Protein AF-0000000075079859 (afdb_homodimer)

Solvent-accessible surface area (backbone atoms only — not comparable to full-atom values): 13010 Å² total; per-residue (Å²): 130,80,45,71,69,52,48,54,52,46,50,51,50,48,50,52,52,48,51,47,47,51,54,28,43,76,70,72,37,65,73,86,82,40,92,82,35,66,69,57,46,52,51,38,48,49,54,51,39,53,52,51,25,52,46,26,47,76,72,72,44,74,61,80,66,83,75,75,81,43,72,71,54,45,53,53,42,49,55,52,49,52,52,53,52,49,52,50,46,41,67,75,37,56,62,57,58,53,54,62,72,58,62,72,63,74,75,68,79,69,117,130,80,46,70,68,52,49,55,52,45,51,49,51,47,50,51,52,49,52,46,48,52,54,30,49,76,70,72,40,65,76,88,84,44,90,81,35,66,68,57,45,51,51,37,48,50,54,52,40,52,52,52,26,51,47,26,48,76,71,73,44,73,61,80,67,83,75,76,82,42,72,71,54,44,53,53,41,50,55,53,49,53,51,52,53,50,51,50,48,40,68,76,37,57,61,58,59,54,55,62,73,58,62,74,62,74,75,70,79,69,116

pLDDT: mean 77.1, std 17.09, range [27.17, 93.69]

Secondary structure (DSSP, 8-state):
---HHHHHHHHHHHHHHHHHHHHHHHTT-S-S--TT-HHHHHHHHHHHHHHHHHHHHHTTPPPS------HHHHHHHHHHHHHHHHHHHHHH-HHHHHHHHHS---TTTT-/---HHHHHHHHHHHHHHHHHHHHHHHTT-S-S-GGG-HHHHHHHHHHHHHHHHHHHHHTTPPPS------HHHHHHHHHHHHHHHHHHHHHH-HHHHHHHHHS---TTTT-

Foldseek 3Di:
DCDPVNLVVLVVVLVLLVVVLVVCLVVPHQPNDPLLPLVSSVVSSVVVQVVQQVVCVVVVHHRPDPDDCDPVSSVSSVVVSVVVVVVVCCVVVVCVVVVVVPPPPPVPVPD/DCDPVNLVVLVVVLVLLVVVLVVCVVVPHQDPDCLQPLVSSVVSSVVVQVVQQVVCVVVPHHRPDDDDCDPVSSVSSVVVSVVVVVVVCCVVVVCVVVVVVPPPPPVPPPD

Sequence (222 aa):
MFSFLDVFSIEREYLDVASVQDTAQNFGLGGGGYADDLDAILCSFGAIGLVVNEINRDMGLLDLTHELITPAIQGKLAYIHALACTAIKLRIFPFALSLSKGEWKNPGSISMFSFLDVFSIEREYLDVASVQDTAQNFGLGGGGYADDLDAILCSFGAIGLVVNEINRDMGLLDLTHELITPAIQGKLAYIHALACTAIKLRIFPFALSLSKGEWKNPGSIS

Nearest PDB structures (foldseek):
  8yw4-assembly1_R  TM=2.437E-01  e=4.602E+00  Homo sapiens

InterPro domains:
  IPR031321 Uncharacterised conserved protein UCP012641, putative zinc-binding metallo-peptidase [PF15887] (13-82)

Structure (mmCIF, N/CA/C/O backbone):
data_AF-0000000075079859-model_v1
#
loop_
_entity.id
_entity.type
_entity.pdbx_description
1 polymer 'Uncharacterized protein'
#
loop_
_atom_site.group_PDB
_atom_site.id
_atom_site.type_symbol
_atom_site.label_atom_id
_atom_site.label_alt_id
_atom_site.label_comp_id
_atom_site.label_asym_id
_atom_site.label_entity_id
_atom_site.label_seq_id
_atom_site.pdbx_PDB_ins_code
_atom_site.Cartn_x
_atom_site.Cartn_y
_atom_site.Cartn_z
_atom_site.occupancy
_atom_site.B_iso_or_equiv
_atom_site.auth_seq_id
_atom_site.auth_comp_id
_atom_site.auth_asym_id
_atom_site.auth_atom_id
_atom_site.pdbx_PDB_model_num
ATOM 1 N N . MET A 1 1 ? 11.906 -24.891 -23.047 1 44.84 1 MET A N 1
ATOM 2 C CA . MET A 1 1 ? 12.516 -25.734 -22.016 1 44.84 1 MET A CA 1
ATOM 3 C C . MET A 1 1 ? 12.812 -24.9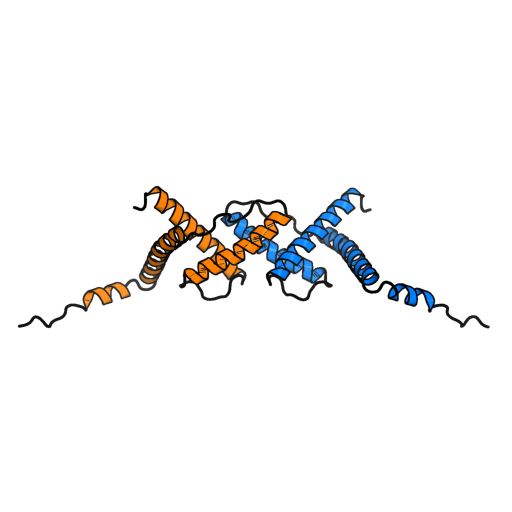06 -20.766 1 44.84 1 MET A C 1
ATOM 5 O O . MET A 1 1 ? 13.508 -23.906 -20.828 1 44.84 1 MET A O 1
ATOM 9 N N . PHE A 1 2 ? 12.016 -25.203 -19.844 1 57.31 2 PHE A N 1
ATOM 10 C CA . PHE A 1 2 ? 12.195 -24.516 -18.578 1 57.31 2 PHE A CA 1
ATOM 11 C C . PHE A 1 2 ? 13.516 -24.922 -17.922 1 57.31 2 PHE A C 1
ATOM 13 O O . PHE A 1 2 ? 13.766 -26.109 -17.719 1 57.31 2 PHE A O 1
ATOM 20 N N . SER A 1 3 ? 14.516 -24.156 -18.172 1 64.31 3 SER A N 1
ATOM 21 C CA . SER A 1 3 ? 15.68 -24.453 -17.359 1 64.31 3 SER A CA 1
ATOM 22 C C . SER A 1 3 ? 15.352 -24.375 -15.867 1 64.31 3 SER A C 1
ATOM 24 O O . SER A 1 3 ? 14.414 -23.672 -15.477 1 64.31 3 SER A O 1
ATOM 26 N N . PHE A 1 4 ? 15.867 -25.391 -15.133 1 62.59 4 PHE A N 1
ATOM 27 C CA . PHE A 1 4 ? 15.688 -25.484 -13.688 1 62.59 4 PHE A CA 1
ATOM 28 C C . PHE A 1 4 ? 15.742 -24.094 -13.047 1 62.59 4 PHE A C 1
ATOM 30 O O . PHE A 1 4 ? 14.969 -23.797 -12.141 1 62.59 4 PHE A O 1
ATOM 37 N N . LEU A 1 5 ? 16.656 -23.25 -13.453 1 66.56 5 LEU A N 1
ATOM 38 C CA . LEU A 1 5 ? 16.797 -21.891 -12.938 1 66.56 5 LEU A CA 1
ATOM 39 C C . LEU A 1 5 ? 15.57 -21.047 -13.266 1 66.56 5 LEU A C 1
ATOM 41 O O . LEU A 1 5 ? 15.164 -20.203 -12.461 1 66.56 5 LEU A O 1
ATOM 45 N N . ASP A 1 6 ? 14.984 -21.406 -14.367 1 75.38 6 ASP A N 1
ATOM 46 C CA . ASP A 1 6 ? 13.781 -20.688 -14.789 1 75.38 6 ASP A CA 1
ATOM 47 C C . ASP A 1 6 ? 12.594 -21.031 -13.898 1 75.38 6 ASP A C 1
ATOM 49 O O . ASP A 1 6 ? 11.805 -20.156 -13.547 1 75.38 6 ASP A O 1
ATOM 53 N N . VAL A 1 7 ? 12.742 -22.344 -13.414 1 76.5 7 VAL A N 1
ATOM 54 C CA . VAL A 1 7 ? 11.633 -22.812 -12.602 1 76.5 7 VAL A CA 1
ATOM 55 C C . VAL A 1 7 ? 11.68 -22.141 -11.227 1 76.5 7 VAL A C 1
ATOM 57 O O . VAL A 1 7 ? 10.648 -21.719 -10.695 1 76.5 7 VAL A O 1
ATOM 60 N N . PHE A 1 8 ? 12.914 -22.031 -10.664 1 79.31 8 PHE A N 1
ATOM 61 C CA . PHE A 1 8 ? 13.078 -21.422 -9.344 1 79.31 8 PHE A CA 1
ATOM 62 C C . PHE A 1 8 ? 12.688 -19.953 -9.367 1 79.31 8 PHE A C 1
ATOM 64 O O . PHE A 1 8 ? 12.047 -19.453 -8.438 1 79.31 8 PHE A O 1
ATOM 71 N N . SER A 1 9 ? 13.039 -19.312 -10.43 1 83.06 9 SER A N 1
ATOM 72 C CA . SER A 1 9 ? 12.727 -17.891 -10.547 1 83.06 9 SER A CA 1
ATOM 73 C C . SER A 1 9 ? 11.227 -17.672 -10.664 1 83.06 9 SER A C 1
ATOM 75 O O . SER A 1 9 ? 10.688 -16.734 -10.062 1 83.06 9 SER A O 1
ATOM 77 N N . ILE A 1 10 ? 10.602 -18.562 -11.352 1 85.56 10 ILE A N 1
ATOM 78 C CA . ILE A 1 10 ? 9.164 -18.406 -11.555 1 85.56 10 ILE A CA 1
ATOM 79 C C . ILE A 1 10 ? 8.422 -18.75 -10.273 1 85.56 10 ILE A C 1
ATOM 81 O O . ILE A 1 10 ? 7.418 -18.125 -9.938 1 85.56 10 ILE A O 1
ATOM 85 N N . GLU A 1 11 ? 8.93 -19.797 -9.594 1 86.5 11 GLU A N 1
ATOM 86 C CA . GLU A 1 11 ? 8.352 -20.141 -8.305 1 86.5 11 GLU A CA 1
ATOM 87 C C . GLU A 1 11 ? 8.461 -18.969 -7.324 1 86.5 11 GLU A C 1
ATOM 89 O O . GLU A 1 11 ? 7.508 -18.688 -6.598 1 86.5 11 GLU A O 1
ATOM 94 N N . ARG A 1 12 ? 9.578 -18.375 -7.34 1 86.62 12 ARG A N 1
ATOM 95 C CA . ARG A 1 12 ? 9.773 -17.234 -6.461 1 86.62 12 ARG A CA 1
ATOM 96 C C . ARG A 1 12 ? 8.828 -16.094 -6.832 1 86.62 12 A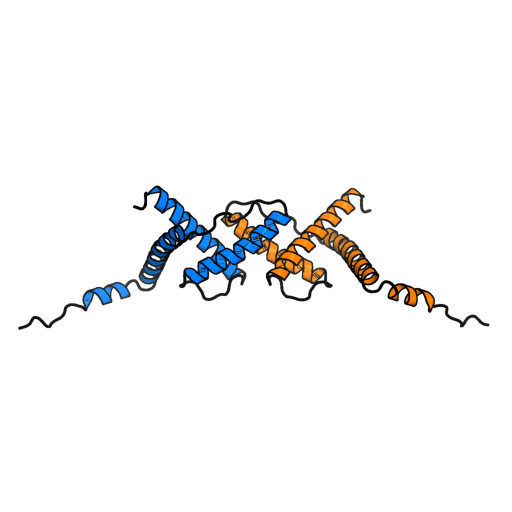RG A C 1
ATOM 98 O O . ARG A 1 12 ? 8.227 -15.469 -5.957 1 86.62 12 ARG A O 1
ATOM 105 N N . GLU A 1 13 ? 8.641 -15.828 -8.086 1 86.5 13 GLU A N 1
ATOM 106 C CA . GLU A 1 13 ? 7.719 -14.789 -8.547 1 86.5 13 GLU A CA 1
ATOM 107 C C . GLU A 1 13 ? 6.285 -15.094 -8.125 1 86.5 13 GLU A C 1
ATOM 109 O O . GLU A 1 13 ? 5.555 -14.195 -7.703 1 86.5 13 GLU A O 1
ATOM 114 N N . TYR A 1 14 ? 5.957 -16.344 -8.297 1 90.06 14 TYR A N 1
ATOM 115 C CA . TYR A 1 14 ? 4.609 -16.734 -7.895 1 90.06 14 TYR A CA 1
ATOM 116 C C . TYR A 1 14 ? 4.391 -16.5 -6.406 1 90.06 14 TYR A C 1
ATOM 118 O O . TYR A 1 14 ? 3.34 -16 -5.996 1 90.06 14 TYR A O 1
ATOM 126 N N . LEU A 1 15 ? 5.395 -16.875 -5.539 1 89.88 15 LEU A N 1
ATOM 127 C CA . LEU A 1 15 ? 5.27 -16.719 -4.094 1 89.88 15 LEU A CA 1
ATOM 128 C C . LEU A 1 15 ? 5.188 -15.25 -3.717 1 89.88 15 LEU A C 1
ATOM 130 O O . LEU A 1 15 ? 4.441 -14.875 -2.807 1 89.88 15 LEU A O 1
ATOM 134 N N . ASP A 1 16 ? 5.953 -14.406 -4.41 1 90.44 16 ASP A N 1
ATOM 135 C CA . ASP A 1 16 ? 5.902 -12.969 -4.172 1 90.44 16 ASP A CA 1
ATOM 136 C C . ASP A 1 16 ? 4.512 -12.414 -4.469 1 90.44 16 ASP A C 1
ATOM 138 O O . ASP A 1 16 ? 3.969 -11.641 -3.678 1 90.44 16 ASP A O 1
ATOM 142 N N . VAL A 1 17 ? 3.963 -12.805 -5.59 1 89.75 17 VAL A N 1
ATOM 143 C CA . VAL A 1 17 ? 2.627 -12.375 -5.984 1 89.75 17 VAL A CA 1
ATOM 144 C C . VAL A 1 17 ? 1.607 -12.828 -4.941 1 89.75 17 VAL A C 1
ATOM 146 O O . VAL A 1 17 ? 0.755 -12.039 -4.52 1 89.75 17 VAL A O 1
ATOM 149 N N . ALA A 1 18 ? 1.785 -14.094 -4.535 1 89 18 ALA A N 1
ATOM 150 C CA . ALA A 1 18 ? 0.85 -14.641 -3.557 1 89 18 ALA A CA 1
ATOM 151 C C . ALA A 1 18 ? 0.96 -13.906 -2.223 1 89 18 ALA A C 1
ATOM 153 O O . ALA A 1 18 ? -0.053 -13.625 -1.578 1 89 18 ALA A O 1
ATOM 154 N N . SER A 1 19 ? 2.152 -13.656 -1.761 1 91 19 SER A N 1
ATOM 155 C CA . SER A 1 19 ? 2.375 -12.977 -0.491 1 91 19 SER A CA 1
ATOM 156 C C . SER A 1 19 ? 1.769 -11.578 -0.5 1 91 19 SER A C 1
ATOM 158 O O . SER A 1 19 ? 1.093 -11.18 0.452 1 91 19 SER A O 1
ATOM 160 N N . VAL A 1 20 ? 2.031 -10.805 -1.57 1 90.81 20 VAL A N 1
ATOM 161 C CA . VAL A 1 20 ? 1.493 -9.453 -1.703 1 90.81 20 VAL A CA 1
ATOM 162 C C . VAL A 1 20 ? -0.033 -9.508 -1.731 1 90.81 20 VAL A C 1
ATOM 164 O O . VAL A 1 20 ? -0.7 -8.703 -1.075 1 90.81 20 VAL A O 1
ATOM 167 N N . GLN A 1 21 ? -0.565 -10.477 -2.469 1 89.31 21 GLN A N 1
ATOM 168 C CA . GLN A 1 21 ? -2.016 -10.602 -2.564 1 89.31 21 GLN A CA 1
ATOM 169 C C . GLN A 1 21 ? -2.629 -10.93 -1.205 1 89.31 21 GLN A C 1
ATOM 171 O O . GLN A 1 21 ? -3.666 -10.375 -0.838 1 89.31 21 GLN A O 1
ATOM 176 N N . ASP A 1 22 ? -1.977 -11.883 -0.513 1 89.69 22 ASP A N 1
ATOM 177 C CA . ASP A 1 22 ? -2.467 -12.25 0.811 1 89.69 22 ASP A CA 1
ATOM 178 C C . ASP A 1 22 ? -2.496 -11.039 1.744 1 89.69 22 ASP A C 1
ATOM 180 O O . ASP A 1 22 ? -3.496 -10.805 2.428 1 89.69 22 ASP A O 1
ATOM 184 N N . THR A 1 23 ? -1.375 -10.297 1.791 1 90.69 23 THR A N 1
ATOM 185 C CA . THR A 1 23 ? -1.299 -9.102 2.623 1 90.69 23 THR A CA 1
ATOM 186 C C . THR A 1 23 ? -2.367 -8.094 2.219 1 90.69 23 THR A C 1
ATOM 188 O O . THR A 1 23 ? -3.08 -7.559 3.07 1 90.69 23 THR A O 1
ATOM 191 N N . ALA A 1 24 ? -2.506 -7.828 0.897 1 87.56 24 ALA A N 1
ATOM 192 C CA . ALA A 1 24 ? -3.502 -6.879 0.401 1 87.56 24 ALA A CA 1
ATOM 193 C C . ALA A 1 24 ? -4.91 -7.297 0.818 1 87.56 24 ALA A C 1
ATOM 195 O O . ALA A 1 24 ? -5.699 -6.465 1.271 1 87.56 24 ALA A O 1
ATOM 196 N N . GLN A 1 25 ? -5.211 -8.562 0.666 1 86.25 25 GLN A N 1
ATOM 197 C CA . GLN A 1 25 ? -6.535 -9.062 1.019 1 86.25 25 GLN A CA 1
ATOM 198 C C . GLN A 1 25 ? -6.793 -8.922 2.516 1 86.25 25 GLN A C 1
ATOM 200 O O . GLN A 1 25 ? -7.895 -8.555 2.928 1 86.25 25 GLN A O 1
ATOM 205 N N . ASN A 1 26 ? -5.836 -9.219 3.312 1 87 26 ASN A N 1
ATOM 206 C CA . ASN A 1 26 ? -5.969 -9.109 4.762 1 87 26 ASN A CA 1
ATOM 207 C C . ASN A 1 26 ? -6.285 -7.684 5.195 1 87 26 ASN A C 1
ATOM 209 O O . ASN A 1 26 ? -6.953 -7.473 6.207 1 87 26 ASN A O 1
ATOM 213 N N . PHE A 1 27 ? -5.836 -6.77 4.379 1 83.81 27 PHE A N 1
ATOM 214 C CA . PHE A 1 27 ? -6.062 -5.371 4.734 1 83.81 27 PHE A CA 1
ATOM 215 C C . PHE A 1 27 ? -7.191 -4.781 3.898 1 83.81 27 PHE A C 1
ATOM 217 O O . PHE A 1 27 ? -7.418 -3.568 3.922 1 83.81 27 PHE A O 1
ATOM 224 N N . GLY A 1 28 ? -7.809 -5.645 3.154 1 78.31 28 GLY A N 1
ATOM 225 C CA . GLY A 1 28 ? -8.961 -5.211 2.387 1 78.31 28 GLY A CA 1
ATOM 226 C C . GLY A 1 28 ? -8.594 -4.461 1.121 1 78.31 28 GLY A C 1
ATOM 227 O O . GLY A 1 28 ? -9.383 -3.666 0.608 1 78.31 28 GLY A O 1
ATOM 228 N N . LEU A 1 29 ? -7.242 -4.664 0.854 1 74 29 LEU A N 1
ATOM 229 C CA . LEU A 1 29 ? -6.742 -4.102 -0.396 1 74 29 LEU A CA 1
ATOM 230 C C . LEU A 1 29 ? -6.801 -5.129 -1.519 1 74 29 LEU A C 1
ATOM 232 O O . LEU A 1 29 ? -6.703 -6.332 -1.269 1 74 29 LEU A O 1
ATOM 236 N N . GLY A 1 30 ? -7.391 -4.918 -2.762 1 66.94 30 GLY A N 1
ATOM 237 C CA . GLY A 1 30 ? -7.293 -5.848 -3.875 1 66.94 30 GLY A CA 1
ATOM 238 C C . GLY A 1 30 ? -8.602 -6.555 -4.18 1 66.94 30 GLY A C 1
ATOM 239 O O . GLY A 1 30 ? -8.656 -7.418 -5.059 1 66.94 30 GLY A O 1
ATOM 240 N N . GLY A 1 31 ? -9.562 -6.211 -4.168 1 60.81 31 GLY A N 1
ATOM 241 C CA . GLY A 1 31 ? -10.836 -6.828 -4.5 1 60.81 31 GLY A CA 1
ATOM 242 C C . GLY A 1 31 ? -10.93 -8.273 -4.051 1 60.81 31 GLY A C 1
ATOM 243 O O . GLY A 1 31 ? -9.914 -8.953 -3.908 1 60.81 31 GLY A O 1
ATOM 244 N N . GLY A 1 32 ? -11.43 -8.812 -2.799 1 58.78 32 GLY A N 1
ATOM 245 C CA . GLY A 1 32 ? -11.656 -10.016 -2.023 1 58.78 32 GLY A CA 1
ATOM 246 C C . GLY A 1 32 ? -11.492 -11.289 -2.838 1 58.78 32 GLY A C 1
ATOM 247 O O . GLY A 1 32 ? -11.102 -12.328 -2.303 1 58.78 32 GLY A O 1
ATOM 248 N N . GLY A 1 33 ? -12.141 -11.484 -3.969 1 52.69 33 GLY A N 1
ATOM 249 C CA . GLY A 1 33 ? -12.727 -12.727 -4.445 1 52.69 33 GLY A CA 1
ATOM 250 C C . GLY A 1 33 ? -11.805 -13.516 -5.348 1 52.69 33 GLY A C 1
ATOM 251 O O . GLY A 1 33 ? -12.219 -14.508 -5.957 1 52.69 33 GLY A O 1
ATOM 252 N N . TYR A 1 34 ? -10.484 -13.352 -5.457 1 58.22 34 TYR A N 1
ATOM 253 C CA . TYR A 1 34 ? -9.938 -13.75 -6.746 1 58.22 34 TYR A CA 1
ATOM 254 C C . TYR A 1 34 ? -9.008 -14.953 -6.598 1 58.22 34 TYR A C 1
ATOM 256 O O . TYR A 1 34 ? -8.281 -15.297 -7.531 1 58.22 34 TYR A O 1
ATOM 264 N N . ALA A 1 35 ? -9.07 -15.727 -5.566 1 62.84 35 ALA A N 1
ATOM 265 C CA . ALA A 1 35 ? -8 -16.688 -5.348 1 62.84 35 ALA A CA 1
ATOM 266 C C . ALA A 1 35 ? -7.918 -17.688 -6.496 1 62.84 35 ALA A C 1
ATOM 268 O O . ALA A 1 35 ? -6.855 -18.266 -6.758 1 62.84 35 ALA A O 1
ATOM 269 N N . ASP A 1 36 ? -8.945 -17.703 -7.371 1 75.94 36 ASP A N 1
ATOM 270 C CA . ASP A 1 36 ? -8.828 -18.766 -8.359 1 75.94 36 ASP A CA 1
ATOM 271 C C . ASP A 1 36 ? -8.625 -18.203 -9.766 1 75.94 36 ASP A C 1
ATOM 273 O O . ASP A 1 36 ? -8.43 -18.953 -10.719 1 75.94 36 ASP A O 1
ATOM 277 N N . ASP A 1 37 ? -8.461 -17.031 -9.789 1 87.31 37 ASP A N 1
ATOM 278 C CA . ASP A 1 37 ? -8.273 -16.406 -11.094 1 87.31 37 ASP A CA 1
ATOM 279 C C . ASP A 1 37 ? -6.922 -15.695 -11.172 1 87.31 37 ASP A C 1
ATOM 281 O O . ASP A 1 37 ? -6.781 -14.562 -10.703 1 87.31 37 ASP A O 1
ATOM 285 N N . LEU A 1 38 ? -5.98 -16.391 -11.812 1 90 38 LEU A N 1
ATOM 286 C CA . LEU A 1 38 ? -4.613 -15.875 -11.875 1 90 38 LEU A CA 1
ATOM 287 C C . LEU A 1 38 ? -4.578 -14.508 -12.539 1 90 38 LEU A C 1
ATOM 289 O O . LEU A 1 38 ? -3.838 -13.617 -12.102 1 90 38 LEU A O 1
ATOM 293 N N . ASP A 1 39 ? -5.379 -14.328 -13.586 1 88.12 39 ASP A N 1
ATOM 294 C CA . ASP A 1 39 ? -5.387 -13.047 -14.281 1 88.12 39 ASP A CA 1
ATOM 295 C C . ASP A 1 39 ? -5.812 -11.922 -13.344 1 88.12 39 ASP A C 1
ATOM 297 O O . ASP A 1 39 ? -5.23 -10.836 -13.375 1 88.12 39 ASP A O 1
ATOM 301 N N . ALA A 1 40 ? -6.797 -12.211 -12.609 1 87.44 40 ALA A N 1
ATOM 302 C CA . ALA A 1 40 ? -7.273 -11.219 -11.648 1 87.44 40 ALA A CA 1
ATOM 303 C C . ALA A 1 40 ? -6.211 -10.93 -10.586 1 87.44 40 ALA A C 1
ATOM 305 O O . ALA A 1 40 ? -6.023 -9.781 -10.188 1 87.44 40 ALA A O 1
ATOM 306 N N . ILE A 1 41 ? -5.543 -12 -10.172 1 88.12 41 ILE A N 1
ATOM 307 C CA . ILE A 1 41 ? -4.504 -11.867 -9.156 1 88.12 41 ILE A CA 1
ATOM 308 C C . ILE A 1 41 ? -3.359 -11.008 -9.695 1 88.12 41 ILE A C 1
ATOM 310 O O . ILE A 1 41 ? -2.873 -10.109 -9.008 1 88.12 41 ILE A O 1
ATOM 314 N N . LEU A 1 42 ? -2.975 -11.227 -10.891 1 89.31 42 LEU A N 1
ATOM 315 C CA . LEU A 1 42 ? -1.858 -10.5 -11.484 1 89.31 42 LEU A CA 1
ATOM 316 C C . LEU A 1 42 ? -2.225 -9.039 -11.719 1 89.31 42 LEU A C 1
ATOM 318 O O . LEU A 1 42 ? -1.386 -8.148 -11.555 1 89.31 42 LEU A O 1
ATOM 322 N N . CYS A 1 43 ? -3.455 -8.812 -12.117 1 87.38 43 CYS A N 1
ATOM 323 C CA . CYS A 1 43 ? -3.92 -7.441 -12.281 1 87.38 43 CYS A CA 1
ATOM 324 C C . CYS A 1 43 ? -3.891 -6.695 -10.953 1 87.38 43 CYS A C 1
ATOM 326 O O . CYS A 1 43 ? -3.428 -5.555 -10.883 1 87.38 43 CYS A O 1
ATOM 328 N N . SER A 1 44 ? -4.398 -7.367 -9.938 1 87.25 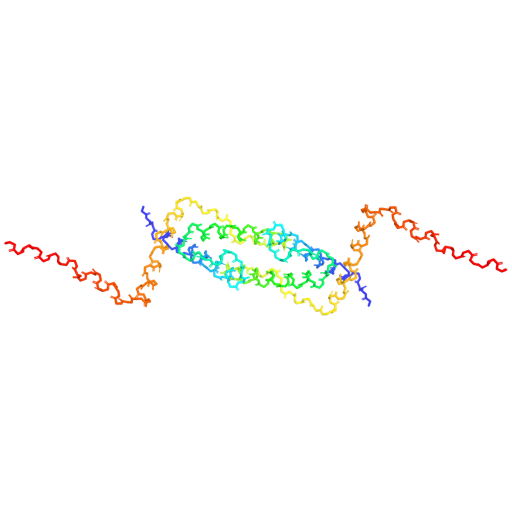44 SER A N 1
ATOM 329 C CA . SER A 1 44 ? -4.375 -6.785 -8.594 1 87.25 44 SER A CA 1
ATOM 330 C C . SER A 1 44 ? -2.949 -6.504 -8.141 1 87.25 44 SER A C 1
ATOM 332 O O . SER A 1 44 ? -2.664 -5.438 -7.594 1 87.25 44 SER A O 1
ATOM 334 N N . PHE A 1 45 ? -2.102 -7.445 -8.398 1 89.31 45 PHE A N 1
ATOM 335 C CA . PHE A 1 45 ? -0.697 -7.297 -8.039 1 89.31 45 PHE A CA 1
ATOM 336 C C . PHE A 1 45 ? -0.089 -6.074 -8.711 1 89.31 45 PHE A C 1
ATOM 338 O O . PHE A 1 45 ? 0.65 -5.312 -8.086 1 89.31 45 PHE A O 1
ATOM 345 N N . GLY A 1 46 ? -0.403 -5.91 -9.961 1 88.62 46 GLY A N 1
ATOM 346 C CA . GLY A 1 46 ? 0.08 -4.75 -10.695 1 88.62 46 GLY A CA 1
ATOM 347 C C . GLY A 1 46 ? -0.418 -3.436 -10.125 1 88.62 46 GLY A C 1
ATOM 348 O O . GLY A 1 46 ? 0.341 -2.471 -10.023 1 88.62 46 GLY A O 1
ATOM 349 N N . ALA A 1 47 ? -1.616 -3.396 -9.797 1 87.38 47 ALA A N 1
ATOM 350 C CA . ALA A 1 47 ? -2.211 -2.182 -9.25 1 87.38 47 ALA A CA 1
ATOM 351 C C . ALA A 1 47 ? -1.591 -1.832 -7.898 1 87.38 47 ALA A C 1
ATOM 353 O O . ALA A 1 47 ? -1.26 -0.672 -7.641 1 87.38 47 ALA A O 1
ATOM 354 N N . ILE A 1 48 ? -1.471 -2.859 -7.059 1 89.38 48 ILE A N 1
ATOM 355 C CA . ILE A 1 48 ? -0.855 -2.666 -5.75 1 89.38 48 ILE A CA 1
ATOM 356 C C . ILE A 1 48 ? 0.594 -2.217 -5.922 1 89.38 48 ILE A C 1
ATOM 358 O O . ILE A 1 48 ? 1.049 -1.295 -5.242 1 89.38 48 ILE A O 1
ATOM 362 N N . GLY A 1 49 ? 1.292 -2.887 -6.816 1 91.25 49 GLY A N 1
ATOM 363 C CA . GLY A 1 49 ? 2.67 -2.514 -7.098 1 91.25 49 GLY A CA 1
ATOM 364 C C . GLY A 1 49 ? 2.82 -1.065 -7.52 1 91.25 49 GLY A C 1
ATOM 365 O O . GLY A 1 49 ? 3.762 -0.386 -7.102 1 91.25 49 GLY A O 1
ATOM 366 N N . LEU A 1 50 ? 1.928 -0.655 -8.383 1 90.38 50 LEU A N 1
ATOM 367 C CA . LEU A 1 50 ? 1.972 0.725 -8.852 1 90.38 50 LEU A CA 1
ATOM 368 C C . LEU A 1 50 ? 1.854 1.701 -7.688 1 90.38 50 LEU A C 1
ATOM 370 O O . LEU A 1 50 ? 2.625 2.658 -7.594 1 90.38 50 LEU A O 1
ATOM 374 N N . VAL A 1 51 ? 0.98 1.454 -6.836 1 90.31 51 VAL A N 1
ATOM 375 C CA . VAL A 1 51 ? 0.715 2.35 -5.715 1 90.31 51 VAL A CA 1
ATOM 376 C C . VAL A 1 51 ? 1.88 2.303 -4.73 1 90.31 51 VAL A C 1
ATOM 378 O O . VAL A 1 51 ? 2.375 3.344 -4.293 1 90.31 51 VAL A O 1
ATOM 381 N N . VAL A 1 52 ? 2.322 1.148 -4.383 1 92.62 52 VAL A N 1
ATOM 382 C CA . VAL A 1 52 ? 3.393 0.974 -3.406 1 92.62 52 VAL A CA 1
ATOM 383 C C . VAL A 1 52 ? 4.695 1.551 -3.959 1 92.62 52 VAL A C 1
ATOM 385 O O . VAL A 1 52 ? 5.465 2.178 -3.227 1 92.62 52 VAL A O 1
ATOM 388 N N . ASN A 1 53 ? 4.922 1.364 -5.266 1 93.44 53 ASN A N 1
ATOM 389 C CA . ASN A 1 53 ? 6.105 1.948 -5.887 1 93.44 53 ASN A CA 1
ATOM 390 C C . ASN A 1 53 ? 6.094 3.471 -5.793 1 93.44 53 ASN A C 1
ATOM 392 O O . ASN A 1 53 ? 7.129 4.09 -5.527 1 93.44 53 ASN A O 1
ATOM 396 N N . GLU A 1 54 ? 4.941 4.062 -6.098 1 93.69 54 GLU A N 1
ATOM 397 C CA . GLU A 1 54 ? 4.848 5.52 -6 1 93.69 54 GLU A CA 1
ATOM 398 C C . GLU A 1 54 ? 5.113 5.996 -4.578 1 93.69 54 GLU A C 1
ATOM 400 O O . GLU A 1 54 ? 5.863 6.953 -4.371 1 93.69 54 GLU A O 1
ATOM 405 N N . ILE A 1 55 ? 4.547 5.375 -3.607 1 92.69 55 ILE A N 1
ATOM 406 C CA . ILE A 1 55 ? 4.734 5.75 -2.209 1 92.69 55 ILE A CA 1
ATOM 407 C C . ILE A 1 55 ? 6.199 5.57 -1.818 1 92.69 55 ILE A C 1
ATOM 409 O O . ILE A 1 55 ? 6.801 6.465 -1.218 1 92.69 55 ILE A O 1
ATOM 413 N N . ASN A 1 56 ? 6.801 4.438 -2.145 1 93.62 56 ASN A N 1
ATOM 414 C CA . ASN A 1 56 ? 8.211 4.191 -1.855 1 93.62 56 ASN A CA 1
ATOM 415 C C . ASN A 1 56 ? 9.102 5.258 -2.477 1 93.62 56 ASN A C 1
ATOM 417 O O . ASN A 1 56 ? 10.008 5.773 -1.817 1 93.62 56 ASN A O 1
ATOM 421 N N . ARG A 1 57 ? 8.781 5.586 -3.678 1 92.19 57 ARG A N 1
ATOM 422 C CA . ARG A 1 57 ? 9.594 6.582 -4.371 1 92.19 57 ARG A CA 1
ATOM 423 C C . ARG A 1 57 ? 9.484 7.945 -3.699 1 92.19 57 ARG A C 1
ATOM 425 O O . ARG A 1 57 ? 10.484 8.648 -3.537 1 92.19 57 ARG A O 1
ATOM 432 N N . ASP A 1 58 ? 8.297 8.289 -3.344 1 90.31 58 ASP A N 1
ATOM 433 C CA . ASP A 1 58 ? 8.094 9.555 -2.65 1 90.31 58 ASP A CA 1
ATOM 434 C C . ASP A 1 58 ? 8.914 9.617 -1.363 1 90.31 58 ASP A C 1
ATOM 436 O O . ASP A 1 58 ? 9.312 10.703 -0.928 1 90.31 58 ASP A O 1
ATOM 440 N N . MET A 1 59 ? 9.141 8.461 -0.771 1 90.31 59 MET A N 1
ATOM 441 C CA . MET A 1 59 ? 9.836 8.406 0.514 1 90.31 59 MET A CA 1
ATOM 442 C C . MET A 1 59 ? 11.312 8.078 0.325 1 90.31 59 MET A C 1
ATOM 444 O O . MET A 1 59 ? 12.031 7.852 1.299 1 90.31 59 MET A O 1
ATOM 448 N N . GLY A 1 60 ? 11.75 7.938 -0.951 1 90.81 60 GLY A N 1
ATOM 449 C CA . GLY A 1 60 ? 13.156 7.695 -1.251 1 90.81 60 GLY A CA 1
ATOM 450 C C . GLY A 1 60 ? 13.555 6.242 -1.104 1 90.81 60 GLY A C 1
ATOM 451 O O . GLY A 1 60 ? 14.727 5.934 -0.885 1 90.81 60 GLY A O 1
ATOM 452 N N . LEU A 1 61 ? 12.609 5.352 -1.096 1 92.31 61 LEU A N 1
ATOM 453 C CA . LEU A 1 61 ? 12.852 3.918 -0.987 1 92.31 61 LEU A CA 1
ATOM 454 C C . LEU A 1 61 ? 12.898 3.27 -2.367 1 92.31 61 LEU A C 1
ATOM 456 O O . LEU A 1 61 ? 12.492 3.879 -3.357 1 92.31 61 LEU A O 1
ATOM 460 N N . LEU A 1 62 ? 13.352 2.039 -2.383 1 92.88 62 LEU A N 1
ATOM 461 C CA . LEU A 1 62 ? 13.406 1.271 -3.623 1 92.88 62 LEU A CA 1
ATOM 462 C C . LEU A 1 62 ? 12.008 0.802 -4.031 1 92.88 62 LEU A C 1
ATOM 464 O O . LEU A 1 62 ? 11.156 0.572 -3.172 1 92.88 62 LEU A O 1
ATOM 468 N N . ASP A 1 63 ? 11.805 0.649 -5.297 1 92.5 63 ASP A N 1
ATOM 469 C CA . ASP A 1 63 ? 10.555 0.11 -5.824 1 92.5 63 ASP A CA 1
ATOM 470 C C . ASP A 1 63 ? 10.367 -1.349 -5.41 1 92.5 63 ASP A C 1
ATOM 472 O O . ASP A 1 63 ? 11.344 -2.09 -5.273 1 92.5 63 ASP A O 1
ATOM 476 N N . LEU A 1 64 ? 9.117 -1.702 -4.988 1 86.94 64 LEU A N 1
ATOM 477 C CA . LEU A 1 64 ? 8.742 -3.082 -4.711 1 86.94 64 LEU A CA 1
ATOM 478 C C . LEU A 1 64 ? 9.039 -3.979 -5.91 1 86.94 64 LEU A C 1
ATOM 480 O O . LEU A 1 64 ? 9.617 -5.055 -5.754 1 86.94 64 LEU A O 1
ATOM 484 N N . THR A 1 65 ? 8.273 -3.793 -6.988 1 72.69 65 THR A N 1
ATOM 485 C CA . THR A 1 65 ? 8.414 -4.668 -8.148 1 72.69 65 THR A CA 1
ATOM 486 C C . THR A 1 65 ? 8.805 -3.867 -9.383 1 72.69 65 THR A C 1
ATOM 488 O O . THR A 1 65 ? 8.234 -2.805 -9.648 1 72.69 65 THR A O 1
ATOM 491 N N . HIS A 1 66 ? 9.93 -4.023 -9.922 1 59.75 66 HIS A N 1
ATOM 492 C CA . HIS A 1 66 ? 10.273 -3.447 -11.211 1 59.75 66 HIS A CA 1
ATOM 493 C C . HIS A 1 66 ? 9.664 -4.258 -12.352 1 59.75 66 HIS A C 1
ATOM 495 O O . HIS A 1 66 ? 9.352 -3.707 -13.414 1 59.75 66 HIS A O 1
ATOM 501 N N . GLU A 1 67 ? 9.516 -5.543 -12.141 1 58.38 67 GLU A N 1
ATOM 502 C CA . GLU A 1 67 ? 9.5 -6.344 -13.367 1 58.38 67 GLU A CA 1
ATOM 503 C C . GLU A 1 67 ? 8.086 -6.512 -13.898 1 58.38 67 GLU A C 1
ATOM 505 O O . GLU A 1 67 ? 7.18 -6.902 -13.164 1 58.38 67 GLU A O 1
ATOM 510 N N . LEU A 1 68 ? 7.824 -5.965 -14.922 1 63.59 68 LEU A N 1
ATOM 511 C CA . LEU A 1 68 ? 6.672 -6.211 -15.781 1 63.59 68 LEU A CA 1
ATOM 512 C C . LEU A 1 68 ? 6.52 -7.699 -16.078 1 63.59 68 LEU A C 1
ATOM 514 O O . LEU A 1 68 ? 7.508 -8.391 -16.328 1 63.59 68 LEU A O 1
ATOM 518 N N . ILE A 1 69 ? 5.371 -8.367 -15.547 1 77.06 69 ILE A N 1
ATOM 519 C CA . ILE A 1 69 ? 5.047 -9.75 -15.898 1 77.06 69 ILE A CA 1
ATOM 520 C C . ILE A 1 69 ? 4.805 -9.844 -17.406 1 77.06 69 ILE A C 1
ATOM 522 O O . ILE A 1 69 ? 3.793 -9.359 -17.906 1 77.06 69 ILE A O 1
ATOM 526 N N . THR A 1 70 ? 5.82 -10.297 -18.141 1 79.75 70 THR A N 1
ATOM 527 C CA . THR A 1 70 ? 5.699 -10.523 -19.562 1 79.75 70 THR A CA 1
ATOM 528 C C . THR A 1 70 ? 4.742 -11.68 -19.859 1 79.75 70 THR A C 1
ATOM 530 O O . THR A 1 70 ? 4.434 -12.469 -18.969 1 79.75 70 THR A O 1
ATOM 533 N N . PRO A 1 71 ? 4.312 -11.773 -21.078 1 83.56 71 PRO A N 1
ATOM 534 C CA . PRO A 1 71 ? 3.451 -12.906 -21.422 1 83.56 71 PRO A CA 1
ATOM 535 C C . PRO A 1 71 ? 4.113 -14.258 -21.172 1 83.56 71 PRO A C 1
ATOM 537 O O . PRO A 1 71 ? 3.447 -15.203 -20.75 1 83.56 71 PRO A O 1
ATOM 540 N N . ALA A 1 72 ? 5.395 -14.336 -21.422 1 83.31 72 ALA A N 1
ATOM 541 C CA . ALA A 1 72 ? 6.109 -15.586 -21.172 1 83.31 72 ALA A CA 1
ATOM 542 C C . ALA A 1 72 ? 6.09 -15.953 -19.688 1 83.31 72 ALA A C 1
ATOM 544 O O . ALA A 1 72 ? 5.871 -17.109 -19.344 1 83.31 72 ALA A O 1
ATOM 545 N N . ILE A 1 73 ? 6.277 -14.969 -18.828 1 85.31 73 ILE A N 1
ATOM 546 C CA . ILE A 1 73 ? 6.273 -15.188 -17.391 1 85.31 73 ILE A CA 1
ATOM 547 C C . ILE A 1 73 ? 4.855 -15.523 -16.922 1 85.31 73 ILE A C 1
ATOM 549 O O . ILE A 1 73 ? 4.668 -16.406 -16.078 1 85.31 73 ILE A O 1
ATOM 553 N N . GLN A 1 74 ? 3.947 -14.914 -17.609 1 88.94 74 GLN A N 1
ATOM 554 C CA . GLN A 1 74 ? 2.555 -15.164 -17.25 1 88.94 74 GLN A CA 1
ATOM 555 C C . GLN A 1 74 ? 2.184 -16.625 -17.484 1 88.94 74 GLN A C 1
ATOM 557 O O . GLN A 1 74 ? 1.471 -17.234 -16.688 1 88.94 74 GLN A O 1
ATOM 562 N N . GLY A 1 75 ? 2.609 -17.094 -18.625 1 88.69 75 GLY A N 1
ATOM 563 C CA . GLY A 1 75 ? 2.357 -18.5 -18.922 1 88.69 75 GLY A CA 1
ATOM 564 C C . GLY A 1 75 ? 2.941 -19.438 -17.891 1 88.69 75 GLY A C 1
ATOM 565 O O . GLY A 1 75 ? 2.293 -20.406 -17.484 1 88.69 75 GLY A O 1
ATOM 566 N N . LYS A 1 76 ? 4.129 -19.141 -17.5 1 89.75 76 LYS A N 1
ATOM 567 C CA . LYS A 1 76 ? 4.789 -19.984 -16.5 1 89.75 76 LYS A CA 1
ATOM 568 C C . LYS A 1 76 ? 4.074 -19.891 -15.148 1 89.75 76 LYS A C 1
ATOM 570 O O . LYS A 1 76 ? 3.93 -20.906 -14.453 1 89.75 76 LYS A O 1
ATOM 575 N N . LEU A 1 77 ? 3.607 -18.719 -14.859 1 91.75 77 LEU A N 1
ATOM 576 C CA . LEU A 1 77 ? 2.881 -18.531 -13.609 1 91.75 77 LEU A CA 1
ATOM 577 C C . LEU A 1 77 ? 1.563 -19.297 -13.617 1 91.75 77 LEU A C 1
ATOM 579 O O . LEU A 1 77 ? 1.137 -19.828 -12.594 1 91.75 77 LEU A O 1
ATOM 583 N N . ALA A 1 78 ? 1.024 -19.344 -14.82 1 91.69 78 ALA A N 1
ATOM 584 C CA . ALA A 1 78 ? -0.234 -20.062 -14.945 1 91.69 78 ALA A CA 1
ATOM 585 C C . ALA A 1 78 ? -0.047 -21.547 -14.617 1 91.69 78 ALA A C 1
ATOM 587 O O . ALA A 1 78 ? -0.907 -22.156 -13.984 1 91.69 78 ALA A O 1
ATOM 588 N N . TYR A 1 79 ? 1.025 -22.109 -15.094 1 91.44 79 TYR A N 1
ATOM 589 C CA . TYR A 1 79 ? 1.312 -23.5 -14.828 1 91.44 79 TYR A CA 1
ATOM 590 C C . TYR A 1 79 ? 1.465 -23.75 -13.328 1 91.44 79 TYR A C 1
ATOM 592 O O . TYR A 1 79 ? 0.852 -24.672 -12.781 1 91.44 79 TYR A O 1
ATOM 600 N N . ILE A 1 80 ? 2.262 -22.875 -12.664 1 91.44 80 ILE A N 1
ATOM 601 C CA . ILE A 1 80 ? 2.508 -23.031 -11.234 1 91.44 80 ILE A CA 1
ATOM 602 C C . ILE A 1 80 ? 1.203 -22.828 -10.461 1 91.44 80 ILE A C 1
ATOM 604 O O . ILE A 1 80 ? 0.925 -23.547 -9.5 1 91.44 80 ILE A O 1
ATOM 608 N N . HIS A 1 81 ? 0.402 -21.875 -10.836 1 91.62 81 HIS A N 1
ATOM 609 C CA . HIS A 1 81 ? -0.879 -21.594 -10.195 1 91.62 81 HIS A CA 1
ATOM 610 C C . HIS A 1 81 ? -1.808 -22.812 -10.281 1 91.62 81 HIS A C 1
ATOM 612 O O . HIS A 1 81 ? -2.459 -23.156 -9.289 1 91.62 81 HIS A O 1
ATOM 618 N N . ALA A 1 82 ? -1.833 -23.453 -11.43 1 90.06 82 ALA A N 1
ATOM 619 C CA . ALA A 1 82 ? -2.666 -24.641 -11.617 1 90.06 82 ALA A CA 1
ATOM 620 C C . ALA A 1 82 ? -2.23 -25.766 -10.688 1 90.06 82 ALA A C 1
ATOM 622 O O . ALA A 1 82 ? -3.07 -26.453 -10.094 1 90.06 82 ALA A O 1
ATOM 623 N N . LEU A 1 83 ? -0.919 -25.922 -10.594 1 88.88 83 LEU A N 1
ATOM 624 C CA . LEU A 1 83 ? -0.382 -26.938 -9.695 1 88.88 83 LEU A CA 1
ATOM 625 C C . LEU A 1 83 ? -0.763 -26.656 -8.25 1 88.88 83 LEU A C 1
ATOM 627 O O . LEU A 1 83 ? -1.17 -27.562 -7.52 1 88.88 83 LEU A O 1
ATOM 631 N N . ALA A 1 84 ? -0.584 -25.422 -7.859 1 87.5 84 ALA A N 1
ATOM 632 C CA . ALA A 1 84 ? -0.897 -25.016 -6.492 1 87.5 84 ALA A CA 1
ATOM 633 C C . ALA A 1 84 ? -2.375 -25.234 -6.176 1 87.5 84 ALA A C 1
ATOM 635 O O . ALA A 1 84 ? -2.719 -25.734 -5.109 1 87.5 84 ALA A O 1
ATOM 636 N N . CYS A 1 85 ? -3.295 -24.922 -7.098 1 86.94 85 CYS A N 1
ATOM 637 C CA . CYS A 1 85 ? -4.73 -25.094 -6.902 1 86.94 85 CYS A CA 1
ATOM 638 C C . CYS A 1 85 ? -5.094 -26.562 -6.773 1 86.94 85 CYS A C 1
ATOM 640 O O . CYS A 1 85 ? -5.934 -26.938 -5.949 1 86.94 85 CYS A O 1
ATOM 642 N N . THR A 1 86 ? -4.461 -27.344 -7.633 1 86.12 86 THR A N 1
ATOM 643 C CA . THR A 1 86 ? -4.703 -28.781 -7.582 1 86.12 86 THR A CA 1
ATOM 644 C C . THR A 1 86 ? -4.262 -29.359 -6.238 1 86.12 86 THR A C 1
ATOM 646 O O . THR A 1 86 ? -4.973 -30.172 -5.641 1 86.12 86 THR A O 1
ATOM 649 N N . ALA A 1 87 ? -3.133 -28.906 -5.824 1 85.56 87 ALA A N 1
ATOM 650 C CA . ALA A 1 87 ? -2.609 -29.391 -4.551 1 85.56 87 ALA A CA 1
ATOM 651 C C . ALA A 1 87 ? -3.541 -29.016 -3.4 1 85.56 87 ALA A C 1
ATOM 653 O O . ALA A 1 87 ? -3.77 -29.828 -2.496 1 85.56 87 ALA A O 1
ATOM 654 N N . ILE A 1 88 ? -4.035 -27.859 -3.426 1 81.25 88 ILE A N 1
ATOM 655 C CA . ILE A 1 88 ? -4.953 -27.406 -2.389 1 81.25 88 ILE A CA 1
ATOM 656 C C . ILE A 1 88 ? -6.23 -28.234 -2.426 1 81.25 88 ILE A C 1
ATOM 658 O O . ILE A 1 88 ? -6.723 -28.672 -1.383 1 81.25 88 ILE A O 1
ATOM 662 N N . LYS A 1 89 ? -6.727 -28.531 -3.564 1 81.38 89 LYS A N 1
ATOM 663 C CA . LYS A 1 89 ? -7.934 -29.344 -3.707 1 81.38 89 LYS A CA 1
ATOM 664 C C . LYS A 1 89 ? -7.715 -30.75 -3.184 1 81.38 89 LYS A C 1
ATOM 666 O O . LYS A 1 89 ? -8.609 -31.344 -2.561 1 81.38 89 LYS A O 1
ATOM 671 N N . LEU A 1 90 ? -6.547 -31.234 -3.416 1 84 90 LEU A N 1
ATOM 672 C CA . LEU A 1 90 ? -6.23 -32.594 -2.957 1 84 90 LEU A CA 1
ATOM 673 C C . LEU A 1 90 ? -6.098 -32.625 -1.438 1 84 90 LEU A C 1
ATOM 675 O O . LEU A 1 90 ? -6.383 -33.656 -0.813 1 84 90 LEU A O 1
ATOM 679 N N . ARG A 1 91 ? -5.648 -31.469 -0.922 1 80.81 91 ARG A N 1
ATOM 680 C CA . ARG A 1 91 ? -5.484 -31.406 0.527 1 80.81 91 ARG A CA 1
ATOM 681 C C . ARG A 1 91 ? -6.832 -31.266 1.225 1 80.81 91 ARG A C 1
ATOM 683 O O . ARG A 1 91 ? -7.051 -31.828 2.295 1 80.81 91 ARG A O 1
ATOM 690 N N . ILE A 1 92 ? -7.629 -30.516 0.606 1 77.06 92 ILE A N 1
ATOM 691 C CA . ILE A 1 92 ? -8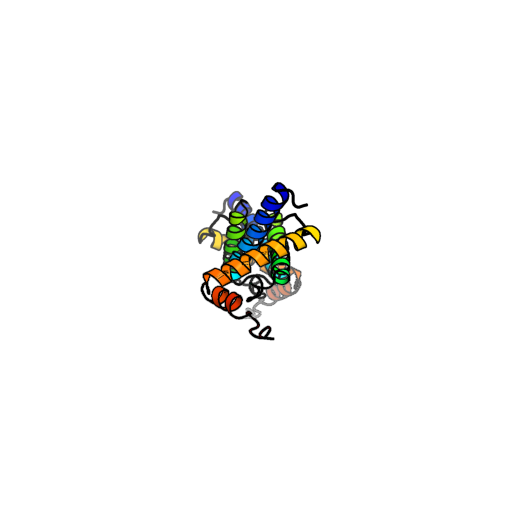.938 -30.266 1.201 1 77.06 92 ILE A CA 1
ATOM 692 C C . ILE A 1 92 ? -9.875 -31.438 0.928 1 77.06 92 ILE A C 1
ATOM 694 O O . ILE A 1 92 ? -10.68 -31.812 1.786 1 77.06 92 ILE A O 1
ATOM 698 N N . PHE A 1 93 ? -9.758 -32.062 -0.292 1 76.75 93 PHE A N 1
ATOM 699 C CA . PHE A 1 93 ? -10.578 -33.219 -0.667 1 76.75 93 PHE A CA 1
ATOM 700 C C . PHE A 1 93 ? -9.703 -34.375 -1.088 1 76.75 93 PHE A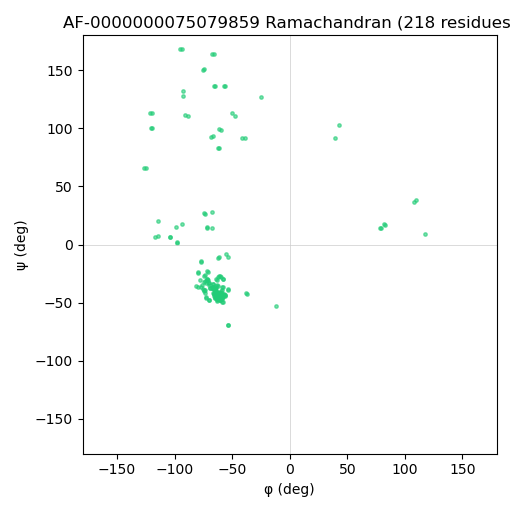 C 1
ATOM 702 O O . PHE A 1 93 ? -9.664 -34.75 -2.266 1 76.75 93 PHE A O 1
ATOM 709 N N . PRO A 1 94 ? -9.008 -34.844 -0.156 1 68.38 94 PRO A N 1
ATOM 710 C CA . PRO A 1 94 ? -8.07 -35.906 -0.521 1 68.38 94 PRO A CA 1
ATOM 711 C C . PRO A 1 94 ? -8.742 -37.062 -1.26 1 68.38 94 PRO A C 1
ATOM 713 O O . PRO A 1 94 ? -8.117 -37.688 -2.123 1 68.38 94 PRO A O 1
ATOM 716 N N . PHE A 1 95 ? -9.969 -37.406 -0.803 1 65.19 95 PHE A N 1
ATOM 717 C CA . PHE A 1 95 ? -10.648 -38.594 -1.32 1 65.19 95 PHE A CA 1
ATOM 718 C C . PHE A 1 95 ? -11.289 -38.281 -2.674 1 65.19 95 PHE A C 1
ATOM 720 O O . PHE A 1 95 ? -11.492 -39.219 -3.477 1 65.19 95 PHE A O 1
ATOM 727 N N . ALA A 1 96 ? -11.523 -37.188 -2.893 1 56.47 96 ALA A N 1
ATOM 728 C CA . ALA A 1 96 ? -12.273 -36.844 -4.102 1 56.47 96 ALA A CA 1
ATOM 729 C C . ALA A 1 96 ? -11.508 -37.25 -5.355 1 56.47 96 ALA A C 1
ATOM 731 O O . ALA A 1 96 ? -12.102 -37.656 -6.355 1 56.47 96 ALA A O 1
ATOM 732 N N . LEU A 1 97 ? -10.281 -37.125 -5.293 1 56.31 97 LEU A N 1
ATOM 733 C CA . LEU A 1 97 ? -9.516 -37.5 -6.477 1 56.31 97 LEU A CA 1
ATOM 734 C C . LEU A 1 97 ? -9.461 -39.031 -6.609 1 56.31 97 LEU A C 1
ATOM 736 O O . LEU A 1 97 ? -9.383 -39.562 -7.723 1 56.31 97 LEU A O 1
ATOM 740 N N . SER A 1 98 ? -9.562 -39.531 -5.496 1 54.41 98 SER A N 1
ATOM 741 C CA . SER A 1 98 ? -9.562 -40.969 -5.562 1 54.41 98 SER A CA 1
ATOM 742 C C . SER A 1 98 ? -10.781 -41.5 -6.316 1 54.41 98 SER A C 1
ATOM 744 O O . SER A 1 98 ? -10.688 -42.469 -7.062 1 54.41 98 SER A O 1
ATOM 746 N N . LEU A 1 99 ? -11.836 -40.938 -6.035 1 52.91 99 LEU A N 1
ATOM 747 C CA . LEU A 1 99 ? -13.086 -41.469 -6.555 1 52.91 99 LEU A CA 1
ATOM 748 C C . LEU A 1 99 ? -13.188 -41.25 -8.062 1 52.91 99 LEU A C 1
ATOM 750 O O . LEU A 1 99 ? -13.766 -42.094 -8.766 1 52.91 99 LEU A O 1
ATOM 754 N N . SER A 1 100 ? -12.656 -40.156 -8.453 1 49.91 100 SER A N 1
ATOM 755 C CA . SER A 1 100 ? -12.891 -39.906 -9.867 1 49.91 100 SER A CA 1
ATOM 756 C C . SER A 1 100 ? -12.047 -40.812 -10.742 1 49.91 100 SER A C 1
ATOM 758 O O . SER A 1 100 ? -12.445 -41.156 -11.859 1 49.91 100 SER A O 1
ATOM 760 N N . LYS A 1 101 ? -10.875 -41.188 -10.297 1 51.12 101 LYS A N 1
ATOM 761 C CA . LYS A 1 101 ? -10.07 -42.094 -11.125 1 51.12 101 LYS A CA 1
ATOM 762 C C . LYS A 1 101 ? -10.664 -43.5 -11.156 1 51.12 101 LYS A C 1
ATOM 764 O O . LYS A 1 101 ? -10.281 -44.312 -11.992 1 51.12 101 LYS A O 1
ATOM 769 N N . GLY A 1 102 ? -11.453 -43.844 -10.117 1 44.53 102 GLY A N 1
ATOM 770 C CA . GLY A 1 102 ? -11.938 -45.219 -10.117 1 44.53 102 GLY A CA 1
ATOM 771 C C . GLY A 1 102 ? -13.008 -45.469 -11.172 1 44.53 102 GLY A C 1
ATOM 772 O O . GLY A 1 102 ? -13.219 -46.594 -11.586 1 44.53 102 GLY A O 1
ATOM 773 N N . GLU A 1 103 ? -13.93 -44.562 -11.258 1 46.31 103 GLU A N 1
ATOM 774 C CA . GLU A 1 103 ? -15.172 -45.094 -11.828 1 46.31 103 GLU A CA 1
ATOM 775 C C . GLU A 1 103 ? -15.055 -45.25 -13.344 1 46.31 103 GLU A C 1
ATOM 777 O O . GLU A 1 103 ? -16.031 -45.594 -14.016 1 46.31 103 GLU A O 1
ATOM 782 N N . TRP A 1 104 ? -14.008 -44.625 -13.969 1 43.19 104 TRP A N 1
ATOM 783 C CA . TRP A 1 104 ? -14.273 -44.625 -15.406 1 43.19 104 TRP A CA 1
ATOM 784 C C . TRP A 1 104 ? -14.117 -46.031 -15.992 1 43.19 104 TRP A C 1
ATOM 786 O O . TRP A 1 104 ? -13.273 -46.25 -16.844 1 43.19 104 TRP A O 1
ATOM 796 N N . LYS A 1 105 ? -14.062 -47.062 -15.172 1 43.97 105 LYS A N 1
ATOM 797 C CA . LYS A 1 105 ? -14 -48.375 -15.852 1 43.97 105 LYS A CA 1
ATOM 798 C C . LYS A 1 105 ? -15.258 -48.625 -16.688 1 43.97 105 LYS A C 1
ATOM 800 O O . LYS A 1 105 ? -16.375 -48.562 -16.156 1 43.97 105 LYS A O 1
ATOM 805 N N . ASN A 1 106 ? -15.312 -48.125 -17.859 1 40.31 106 ASN A N 1
ATOM 806 C CA . ASN A 1 106 ? -16.312 -48.438 -18.875 1 40.31 106 ASN A CA 1
ATOM 807 C C . ASN A 1 106 ? -16.672 -49.938 -18.859 1 40.31 106 ASN A C 1
ATOM 809 O O . ASN A 1 106 ? -15.805 -50.781 -19.062 1 40.31 106 ASN A O 1
ATOM 813 N N . PRO A 1 107 ? -17.703 -50.375 -18.109 1 40.94 107 PRO A N 1
ATOM 814 C CA . PRO A 1 107 ? -18.172 -51.75 -18.047 1 40.94 107 PRO A CA 1
ATOM 815 C C . PRO A 1 107 ? -18.484 -52.344 -19.422 1 40.94 107 PRO A C 1
ATOM 817 O O . PRO A 1 107 ? -18.938 -53.469 -19.516 1 40.94 107 PRO A O 1
ATOM 820 N N . GLY A 1 108 ? -18.484 -51.406 -20.391 1 38.31 108 GLY A N 1
ATOM 821 C CA . GLY A 1 108 ? -19.141 -51.906 -21.594 1 38.31 108 GLY A CA 1
ATOM 822 C C . GLY A 1 108 ? -18.484 -53.125 -22.219 1 38.31 108 GLY A C 1
ATOM 823 O O . GLY A 1 108 ? -18.953 -53.625 -23.219 1 38.31 108 GLY A O 1
ATOM 824 N N . SER A 1 109 ? -17.172 -53.312 -22.031 1 36.88 109 SER A N 1
ATOM 825 C CA . SER A 1 109 ? -16.672 -54.219 -23.062 1 36.88 109 SER A CA 1
ATOM 826 C C . SER A 1 109 ? -17.109 -55.656 -22.812 1 36.88 109 SER A C 1
ATOM 828 O O . SER A 1 109 ? -16.328 -56.469 -22.359 1 36.88 109 SER A O 1
ATOM 830 N N . ILE A 1 110 ? -18.266 -55.781 -22.094 1 35.59 110 ILE A N 1
ATOM 831 C CA . ILE A 1 110 ? -18.75 -57.156 -21.953 1 35.59 110 ILE A CA 1
ATOM 832 C C . ILE A 1 110 ? -19.203 -57.688 -23.312 1 35.59 110 ILE A C 1
ATOM 834 O O . ILE A 1 110 ? -19.578 -58.844 -23.453 1 35.59 110 ILE A O 1
ATOM 838 N N . SER A 1 111 ? -18.891 -57.094 -24.438 1 27.17 111 SER A N 1
ATOM 839 C CA . SER A 1 111 ? -19.391 -58.031 -25.469 1 27.17 111 SER A CA 1
ATOM 840 C C . SER A 1 111 ? -18.516 -59.25 -25.578 1 27.17 111 SER A C 1
ATOM 842 O O . SER A 1 111 ? -17.297 -59.188 -25.391 1 27.17 111 SER A O 1
ATOM 844 N N . MET B 1 1 ? 9.617 24.781 23.328 1 44.47 1 MET B N 1
ATOM 845 C CA . MET B 1 1 ? 10.352 25.609 22.375 1 44.47 1 MET B CA 1
ATOM 846 C C . MET B 1 1 ? 10.766 24.797 21.156 1 44.47 1 MET B C 1
ATOM 848 O O . MET B 1 1 ? 11.422 23.766 21.281 1 44.47 1 MET B O 1
ATOM 852 N N . PHE B 1 2 ? 10.086 25.125 20.141 1 57.25 2 PHE B N 1
ATOM 853 C CA . PHE B 1 2 ? 10.383 24.438 18.891 1 57.25 2 PHE B CA 1
ATOM 854 C C . PHE B 1 2 ? 11.766 24.828 18.375 1 57.25 2 PHE B C 1
ATOM 856 O O . PHE B 1 2 ? 12.062 26 18.203 1 57.25 2 PHE B O 1
ATOM 863 N N . SER B 1 3 ? 12.734 24.047 18.75 1 63.84 3 SER B N 1
ATOM 864 C CA . SER B 1 3 ? 13.984 24.344 18.047 1 63.84 3 SER B CA 1
ATOM 865 C C . SER B 1 3 ? 13.805 24.266 16.531 1 63.84 3 SER B C 1
ATOM 867 O O . SER B 1 3 ? 12.914 23.562 16.047 1 63.84 3 SER B O 1
ATOM 869 N N . PHE B 1 4 ? 14.391 25.266 15.852 1 62.25 4 PHE B N 1
ATOM 870 C CA . PHE B 1 4 ? 14.359 25.359 14.398 1 62.25 4 PHE B CA 1
ATOM 871 C C . PHE B 1 4 ? 14.484 23.984 13.766 1 62.25 4 PHE B C 1
ATOM 873 O O . PHE B 1 4 ? 13.812 23.688 12.773 1 62.25 4 PHE B O 1
ATOM 880 N N . LEU B 1 5 ? 15.336 23.125 14.25 1 66.12 5 LEU B N 1
ATOM 881 C CA . LEU B 1 5 ? 15.531 21.766 13.758 1 66.12 5 LEU B CA 1
ATOM 882 C C . LEU B 1 5 ? 14.266 20.938 13.945 1 66.12 5 LEU B C 1
ATOM 884 O O . LEU B 1 5 ? 13.945 20.094 13.102 1 66.12 5 LEU B O 1
ATOM 888 N N . ASP B 1 6 ? 13.555 21.297 14.992 1 75.38 6 ASP B N 1
ATOM 889 C CA . ASP B 1 6 ? 12.312 20.594 15.281 1 75.38 6 ASP B CA 1
ATOM 890 C C . ASP B 1 6 ? 11.234 20.953 14.266 1 75.38 6 ASP B C 1
ATOM 892 O O . ASP B 1 6 ? 10.469 20.078 13.836 1 75.38 6 ASP B O 1
ATOM 896 N N . VAL B 1 7 ? 11.445 22.25 13.797 1 76.38 7 VAL B N 1
ATOM 897 C CA . VAL B 1 7 ? 10.422 22.719 12.867 1 76.38 7 VAL B CA 1
ATOM 898 C C . VAL B 1 7 ? 10.609 22.047 11.508 1 76.38 7 VAL B C 1
ATOM 900 O O . VAL B 1 7 ? 9.633 21.625 10.875 1 76.38 7 VAL B O 1
ATOM 903 N N . PHE B 1 8 ? 11.891 21.906 11.078 1 78.81 8 PHE B N 1
ATOM 904 C CA . PHE B 1 8 ? 12.18 21.312 9.781 1 78.81 8 PHE B CA 1
ATOM 905 C C . PHE B 1 8 ? 11.781 19.844 9.766 1 78.81 8 PHE B C 1
ATOM 907 O O . PHE B 1 8 ? 11.242 19.344 8.773 1 78.81 8 PHE B O 1
ATOM 914 N N . SER B 1 9 ? 12.023 19.203 10.867 1 83.25 9 SER B N 1
ATOM 915 C CA . SER B 1 9 ? 11.688 17.781 10.953 1 83.25 9 SER B CA 1
ATOM 916 C C . SER B 1 9 ? 10.18 17.562 10.914 1 83.25 9 SER B C 1
ATOM 918 O O . SER B 1 9 ? 9.695 16.641 10.273 1 83.25 9 SER B O 1
ATOM 920 N N . ILE B 1 10 ? 9.5 18.469 11.547 1 85.5 10 ILE B N 1
ATOM 921 C CA . ILE B 1 10 ? 8.047 18.344 11.602 1 85.5 10 ILE B CA 1
ATOM 922 C C . ILE B 1 10 ? 7.441 18.688 10.242 1 85.5 10 ILE B C 1
ATOM 924 O O . ILE B 1 10 ? 6.473 18.062 9.812 1 85.5 10 ILE B O 1
ATOM 928 N N . GLU B 1 11 ? 8.023 19.719 9.609 1 86.69 11 GLU B N 1
ATOM 929 C CA . GLU B 1 11 ? 7.582 20.062 8.266 1 86.69 11 GLU B CA 1
ATOM 930 C C . GLU B 1 11 ? 7.777 18.891 7.305 1 86.69 11 GLU B C 1
ATOM 932 O O . GLU B 1 11 ? 6.902 18.609 6.488 1 86.69 11 GLU B O 1
ATOM 937 N N . ARG B 1 12 ? 8.898 18.297 7.445 1 86.56 12 ARG B N 1
ATOM 938 C CA . ARG B 1 12 ? 9.18 17.141 6.594 1 86.56 12 ARG B CA 1
ATOM 939 C C . ARG B 1 12 ? 8.188 16.016 6.867 1 86.56 12 ARG B C 1
ATOM 941 O O . ARG B 1 12 ? 7.676 15.391 5.934 1 86.56 12 ARG B O 1
ATOM 948 N N . GLU B 1 13 ? 7.879 15.75 8.094 1 86.62 13 GLU B N 1
ATOM 949 C CA . GLU B 1 13 ? 6.91 14.719 8.461 1 86.62 13 GLU B CA 1
ATOM 950 C C . GLU B 1 13 ? 5.527 15.031 7.895 1 86.62 13 GLU B C 1
ATOM 952 O O . GLU B 1 13 ? 4.84 14.141 7.398 1 86.62 13 GLU B O 1
ATOM 957 N N . TYR B 1 14 ? 5.195 16.281 8.008 1 90.12 14 TYR B N 1
ATOM 958 C CA . TYR B 1 14 ? 3.898 16.688 7.469 1 90.12 14 TYR B CA 1
ATOM 959 C C . TYR B 1 14 ? 3.834 16.453 5.965 1 90.12 14 TYR B C 1
ATOM 961 O O . TYR B 1 14 ? 2.83 15.945 5.453 1 90.12 14 TYR B O 1
ATOM 969 N N . LEU B 1 15 ? 4.93 16.812 5.215 1 90 15 LEU B N 1
ATOM 970 C CA . LEU B 1 15 ? 4.957 16.641 3.766 1 90 15 LEU B CA 1
ATOM 971 C C . LEU B 1 15 ? 4.902 15.172 3.385 1 90 15 LEU B C 1
ATOM 973 O O . LEU B 1 15 ? 4.25 14.797 2.406 1 90 15 LEU B O 1
ATOM 977 N N . ASP B 1 16 ? 5.574 14.328 4.164 1 90.5 16 ASP B N 1
ATOM 978 C CA . ASP B 1 16 ? 5.539 12.891 3.93 1 90.5 16 ASP B CA 1
ATOM 979 C C . ASP B 1 16 ? 4.121 12.344 4.078 1 90.5 16 ASP B C 1
ATOM 981 O O . ASP B 1 16 ? 3.656 11.57 3.24 1 90.5 16 ASP B O 1
ATOM 985 N N . VAL B 1 17 ? 3.459 12.742 5.141 1 89.75 17 VAL B N 1
ATOM 986 C CA . VAL B 1 17 ? 2.086 12.32 5.398 1 89.75 17 VAL B CA 1
ATOM 987 C C . VAL B 1 17 ? 1.184 12.773 4.254 1 89.75 17 VAL B C 1
ATOM 989 O O . VAL B 1 17 ? 0.375 11.992 3.746 1 89.75 17 VAL B O 1
ATOM 992 N N . ALA B 1 18 ? 1.425 14.047 3.85 1 89.19 18 ALA B N 1
ATOM 993 C CA . ALA B 1 18 ? 0.6 14.594 2.777 1 89.19 18 ALA B CA 1
ATOM 994 C C . ALA B 1 18 ? 0.844 13.859 1.464 1 89.19 18 ALA B C 1
ATOM 996 O O . ALA B 1 18 ? -0.097 13.57 0.721 1 89.19 18 ALA B O 1
ATOM 997 N N . SER B 1 19 ? 2.072 13.602 1.142 1 91.12 19 SER B N 1
ATOM 998 C CA . SER B 1 19 ? 2.422 12.914 -0.097 1 91.12 19 SER B CA 1
ATOM 999 C C . SER B 1 19 ? 1.811 11.516 -0.147 1 91.12 19 SER B C 1
ATOM 1001 O O . SER B 1 19 ? 1.233 11.117 -1.162 1 91.12 19 SER B O 1
ATOM 1003 N N . VAL B 1 20 ? 1.951 10.75 0.947 1 90.94 20 VAL B N 1
ATOM 1004 C CA . VAL B 1 20 ? 1.395 9.398 1.026 1 90.94 20 VAL B CA 1
ATOM 1005 C C . VAL B 1 20 ? -0.126 9.461 0.893 1 90.94 20 VAL B C 1
ATOM 1007 O O . VAL B 1 20 ? -0.724 8.656 0.17 1 90.94 20 VAL B O 1
ATOM 1010 N N . GLN B 1 21 ? -0.726 10.43 1.578 1 89.5 21 GLN B N 1
ATOM 1011 C CA . GLN B 1 21 ? -2.178 10.562 1.519 1 89.5 21 GLN B CA 1
ATOM 1012 C C . GLN B 1 21 ? -2.643 10.891 0.102 1 89.5 21 GLN B C 1
ATOM 1014 O O . GLN B 1 21 ? -3.639 10.336 -0.371 1 89.5 21 GLN B O 1
ATOM 1019 N N . ASP B 1 22 ? -1.909 11.836 -0.53 1 89.88 22 ASP B N 1
ATOM 1020 C CA . ASP B 1 22 ? -2.256 12.211 -1.899 1 89.88 22 ASP B CA 1
ATOM 1021 C C . ASP B 1 22 ? -2.197 10.992 -2.826 1 89.88 22 ASP B C 1
ATOM 1023 O O . ASP B 1 22 ? -3.121 10.758 -3.607 1 89.88 22 ASP B O 1
ATOM 1027 N N . THR B 1 23 ? -1.091 10.242 -2.756 1 90.75 23 THR B N 1
ATOM 1028 C CA . THR B 1 23 ? -0.936 9.047 -3.57 1 90.75 23 THR B CA 1
ATOM 1029 C C . THR B 1 23 ? -2.049 8.039 -3.275 1 90.75 23 THR B C 1
ATOM 1031 O O . THR B 1 23 ? -2.67 7.508 -4.195 1 90.75 23 THR B O 1
ATOM 1034 N N . ALA B 1 24 ? -2.322 7.781 -1.965 1 87.56 24 ALA B N 1
ATOM 1035 C CA . ALA B 1 24 ? -3.369 6.844 -1.572 1 87.56 24 ALA B CA 1
ATOM 1036 C C . ALA B 1 24 ? -4.723 7.266 -2.137 1 87.56 24 ALA B C 1
ATOM 1038 O O . ALA B 1 24 ? -5.465 6.438 -2.668 1 87.56 24 ALA B O 1
ATOM 1039 N N . GLN B 1 25 ? -5.039 8.531 -2.029 1 86.31 25 GLN B N 1
ATOM 1040 C CA . GLN B 1 25 ? -6.32 9.039 -2.52 1 86.31 25 GLN B CA 1
ATOM 1041 C C . GLN B 1 25 ? -6.422 8.891 -4.035 1 86.31 25 GLN B C 1
ATOM 1043 O O . GLN B 1 25 ? -7.48 8.523 -4.559 1 86.31 25 GLN B O 1
ATOM 1048 N N . ASN B 1 26 ? -5.371 9.18 -4.73 1 87.12 26 ASN B N 1
ATOM 1049 C CA . ASN B 1 26 ? -5.352 9.07 -6.188 1 87.12 26 ASN B CA 1
ATOM 1050 C C . ASN B 1 26 ? -5.629 7.641 -6.645 1 87.12 26 ASN B C 1
ATOM 1052 O O . ASN B 1 26 ? -6.188 7.426 -7.723 1 87.12 26 ASN B O 1
ATOM 1056 N N . PHE B 1 27 ? -5.281 6.723 -5.781 1 83.94 27 PHE B N 1
ATOM 1057 C CA . PHE B 1 27 ? -5.477 5.324 -6.148 1 83.94 27 PHE B CA 1
ATOM 1058 C C . PHE B 1 27 ? -6.688 4.738 -5.434 1 83.94 27 PHE B C 1
ATOM 1060 O O . PHE B 1 27 ? -6.91 3.525 -5.469 1 83.94 27 PHE B O 1
ATOM 1067 N N . GLY B 1 28 ? -7.375 5.59 -4.754 1 78.25 28 GLY B N 1
ATOM 1068 C CA . GLY B 1 28 ? -8.609 5.164 -4.109 1 78.25 28 GLY B CA 1
ATOM 1069 C C . GLY B 1 28 ? -8.375 4.414 -2.812 1 78.25 28 GLY B C 1
ATOM 1070 O O . GLY B 1 28 ? -9.219 3.619 -2.391 1 78.25 28 GLY B O 1
ATOM 1071 N N . LEU B 1 29 ? -7.07 4.594 -2.395 1 74.19 29 LEU B N 1
ATOM 1072 C CA . LEU B 1 29 ? -6.711 4.027 -1.099 1 74.19 29 LEU B CA 1
ATOM 1073 C C . LEU B 1 29 ? -6.891 5.059 0.012 1 74.19 29 LEU B C 1
ATOM 1075 O O . LEU B 1 29 ? -6.785 6.266 -0.23 1 74.19 29 LEU B O 1
ATOM 1079 N N . GLY B 1 30 ? -7.578 4.785 1.249 1 66.56 30 GLY B N 1
ATOM 1080 C CA . GLY B 1 30 ? -7.586 5.707 2.373 1 66.56 30 GLY B CA 1
ATOM 1081 C C . GLY B 1 30 ? -8.922 6.391 2.574 1 66.56 30 GLY B C 1
ATOM 1082 O O . GLY B 1 30 ? -9.062 7.258 3.441 1 66.56 30 GLY B O 1
ATOM 1083 N N . GLY B 1 31 ? -9.945 5.922 2.42 1 60.56 31 GLY B N 1
ATOM 1084 C CA . GLY B 1 31 ? -11.273 6.488 2.641 1 60.56 31 GLY B CA 1
ATOM 1085 C C . GLY B 1 31 ? -11.398 7.918 2.146 1 60.56 31 GLY B C 1
ATOM 1086 O O . GLY B 1 31 ? -10.406 8.648 2.082 1 60.56 31 GLY B O 1
ATOM 1087 N N . GLY B 1 32 ? -11.922 8.477 1.126 1 54.31 32 GLY B N 1
ATOM 1088 C CA . GLY B 1 32 ? -12.352 9.719 0.507 1 54.31 32 GLY B CA 1
ATOM 1089 C C . GLY B 1 32 ? -12.68 10.805 1.516 1 54.31 32 GLY B C 1
ATOM 1090 O O . GLY B 1 32 ? -12.938 10.516 2.686 1 54.31 32 GLY B O 1
ATOM 1091 N N . GLY B 1 33 ? -12.125 12.156 1.509 1 54.69 33 GLY B N 1
ATOM 1092 C CA . GLY B 1 33 ? -12.781 13.328 2.057 1 54.69 33 GLY B CA 1
ATOM 1093 C C . GLY B 1 33 ? -12.016 13.961 3.207 1 54.69 33 GLY B C 1
ATOM 1094 O O . GLY B 1 33 ? -12.547 14.82 3.912 1 54.69 33 GLY B O 1
ATOM 1095 N N . TYR B 1 34 ? -10.867 13.531 3.438 1 58.41 34 TYR B N 1
ATOM 1096 C CA . TYR B 1 34 ? -10.367 13.844 4.773 1 58.41 34 TYR B CA 1
ATOM 1097 C C . TYR B 1 34 ? -9.445 15.055 4.746 1 58.41 34 TYR B C 1
ATOM 1099 O O . TYR B 1 34 ? -8.852 15.414 5.762 1 58.41 34 TYR B O 1
ATOM 1107 N N . ALA B 1 35 ? -9.445 15.812 3.699 1 63.03 35 ALA B N 1
ATOM 1108 C CA . ALA B 1 35 ? -8.367 16.781 3.568 1 63.03 35 ALA B CA 1
ATOM 1109 C C . ALA B 1 35 ? -8.398 17.781 4.723 1 63.03 35 ALA B C 1
ATOM 1111 O O . ALA B 1 35 ? -7.367 18.375 5.066 1 63.03 35 ALA B O 1
ATOM 1112 N N . ASP B 1 36 ? -9.508 17.734 5.504 1 76.25 36 ASP B N 1
ATOM 1113 C CA . ASP B 1 36 ? -9.484 18.812 6.496 1 76.25 36 ASP B CA 1
ATOM 1114 C C . ASP B 1 36 ? -9.43 18.25 7.914 1 76.25 36 ASP B C 1
ATOM 1116 O O . ASP B 1 36 ? -9.344 19 8.883 1 76.25 36 ASP B O 1
ATOM 1120 N N . ASP B 1 37 ? -9.289 17.078 7.973 1 87.31 37 ASP B N 1
ATOM 1121 C CA . ASP B 1 37 ? -9.25 16.453 9.289 1 87.31 37 ASP B CA 1
ATOM 1122 C C . ASP B 1 37 ? -7.922 15.734 9.516 1 87.31 37 ASP B C 1
ATOM 1124 O O . ASP B 1 37 ? -7.742 14.602 9.07 1 87.31 37 ASP B O 1
ATOM 1128 N N . LEU B 1 38 ? -7.047 16.422 10.258 1 90.19 38 LEU B N 1
ATOM 1129 C CA . LEU B 1 38 ? -5.699 15.906 10.461 1 90.19 38 LEU B CA 1
ATOM 1130 C C . LEU B 1 38 ? -5.738 14.539 11.133 1 90.19 38 LEU B C 1
ATOM 1132 O O . LEU B 1 38 ? -4.965 13.648 10.781 1 90.19 38 LEU B O 1
ATOM 1136 N N . ASP B 1 39 ? -6.645 14.367 12.102 1 88.19 39 ASP B N 1
ATOM 1137 C CA . ASP B 1 39 ? -6.734 13.086 12.797 1 88.19 39 ASP B CA 1
ATOM 1138 C C . ASP B 1 39 ? -7.07 11.953 11.836 1 88.19 39 ASP B C 1
ATOM 1140 O O . ASP B 1 39 ? -6.496 10.867 11.93 1 88.19 39 ASP B O 1
ATOM 1144 N N . ALA B 1 40 ? -7.969 12.242 10.992 1 87.69 40 ALA B N 1
ATOM 1145 C CA . ALA B 1 40 ? -8.344 11.242 9.992 1 87.69 40 ALA B CA 1
ATOM 1146 C C . ALA B 1 40 ? -7.18 10.945 9.055 1 87.69 40 ALA B C 1
ATOM 1148 O O . ALA B 1 40 ? -6.961 9.789 8.68 1 87.69 40 ALA B O 1
ATOM 1149 N N . ILE B 1 41 ? -6.469 12.008 8.695 1 88.19 41 ILE B N 1
ATOM 1150 C CA . ILE B 1 41 ? -5.328 11.867 7.793 1 88.19 41 ILE B CA 1
ATOM 1151 C C . ILE B 1 41 ? -4.254 11.008 8.453 1 88.19 41 ILE B C 1
ATOM 1153 O O . ILE B 1 41 ? -3.703 10.102 7.824 1 88.19 41 ILE B O 1
ATOM 1157 N N . LEU B 1 42 ? -3.996 11.227 9.695 1 89.38 42 LEU B N 1
ATOM 1158 C CA . LEU B 1 42 ? -2.955 10.492 10.406 1 89.38 42 LEU B CA 1
ATOM 1159 C C . LEU B 1 42 ? -3.354 9.039 10.602 1 89.38 42 LEU B C 1
ATOM 1161 O O . LEU B 1 42 ? -2.508 8.141 10.531 1 89.38 42 LEU B O 1
ATOM 1165 N N . CYS B 1 43 ? -4.629 8.812 10.867 1 87.44 43 CYS B N 1
ATOM 1166 C CA . CYS B 1 43 ? -5.117 7.445 10.984 1 87.44 43 CYS B CA 1
ATOM 1167 C C . CYS B 1 43 ? -4.949 6.691 9.672 1 87.44 43 CYS B C 1
ATOM 1169 O O . CYS B 1 43 ? -4.488 5.551 9.656 1 87.44 43 CYS B O 1
ATOM 1171 N N . SER B 1 44 ? -5.344 7.367 8.609 1 87.38 44 SER B N 1
ATOM 1172 C CA . SER B 1 44 ? -5.184 6.777 7.285 1 87.38 44 SER B CA 1
ATOM 1173 C C . SER B 1 44 ? -3.719 6.488 6.98 1 87.38 44 SER B C 1
ATOM 1175 O O . SER B 1 44 ? -3.387 5.418 6.469 1 87.38 44 SER B O 1
ATOM 1177 N N . PHE B 1 45 ? -2.902 7.434 7.324 1 89.5 45 PHE B N 1
ATOM 1178 C CA . PHE B 1 45 ? -1.469 7.277 7.113 1 89.5 45 PHE B CA 1
ATOM 1179 C C . PHE B 1 45 ? -0.94 6.059 7.859 1 89.5 45 PHE B C 1
ATOM 1181 O O . PHE B 1 45 ? -0.146 5.289 7.316 1 89.5 45 PHE B O 1
ATOM 1188 N N . GLY B 1 46 ? -1.389 5.898 9.078 1 88.69 46 GLY B N 1
ATOM 1189 C CA . GLY B 1 46 ? -0.99 4.738 9.859 1 88.69 46 GLY B CA 1
ATOM 1190 C C . GLY B 1 46 ? -1.432 3.424 9.242 1 88.69 46 GLY B C 1
ATOM 1191 O O . GLY B 1 46 ? -0.668 2.457 9.227 1 88.69 46 GLY B O 1
ATOM 1192 N N . ALA B 1 47 ? -2.584 3.391 8.789 1 87.38 47 ALA B N 1
ATOM 1193 C CA . ALA B 1 47 ? -3.125 2.178 8.18 1 87.38 47 ALA B CA 1
ATOM 1194 C C . ALA B 1 47 ? -2.371 1.82 6.902 1 87.38 47 ALA B C 1
ATOM 1196 O O . ALA B 1 47 ? -2.02 0.659 6.688 1 87.38 47 ALA B O 1
ATOM 1197 N N . ILE B 1 48 ? -2.162 2.84 6.062 1 89.44 48 ILE B N 1
ATOM 1198 C CA . ILE B 1 48 ? -1.413 2.641 4.828 1 89.44 48 ILE B CA 1
ATOM 1199 C C . ILE B 1 48 ? 0.007 2.182 5.156 1 89.44 48 ILE B C 1
ATOM 1201 O O . ILE B 1 48 ? 0.526 1.255 4.527 1 89.44 48 ILE B O 1
ATOM 1205 N N . GLY B 1 49 ? 0.614 2.844 6.117 1 91.19 49 GLY B N 1
ATOM 1206 C CA . GLY B 1 49 ? 1.953 2.467 6.543 1 91.19 49 GLY B CA 1
ATOM 1207 C C . GLY B 1 49 ? 2.055 1.02 6.984 1 91.19 49 GLY B C 1
ATOM 1208 O O . GLY B 1 49 ? 3.033 0.337 6.668 1 91.19 49 GLY B O 1
ATOM 1209 N N . LEU B 1 50 ? 1.07 0.612 7.746 1 90.38 50 LEU B N 1
ATOM 1210 C CA . LEU B 1 50 ? 1.06 -0.767 8.219 1 90.38 50 LEU B CA 1
ATOM 1211 C C . LEU B 1 50 ? 1.062 -1.745 7.051 1 90.38 50 LEU B C 1
ATOM 1213 O O . LEU B 1 50 ? 1.835 -2.707 7.043 1 90.38 50 LEU B O 1
ATOM 1217 N N . VAL B 1 51 ? 0.281 -1.495 6.113 1 90.31 51 VAL B N 1
ATOM 1218 C CA . VAL B 1 51 ? 0.133 -2.395 4.973 1 90.31 51 VAL B CA 1
ATOM 1219 C C . VAL B 1 51 ? 1.394 -2.35 4.113 1 90.31 51 VAL B C 1
ATOM 1221 O O . VAL B 1 51 ? 1.929 -3.393 3.729 1 90.31 51 VAL B O 1
ATOM 1224 N N . VAL B 1 52 ? 1.876 -1.187 3.807 1 92.62 52 VAL B N 1
ATOM 1225 C CA . VAL B 1 52 ? 3.043 -1.015 2.949 1 92.62 52 VAL B CA 1
ATOM 1226 C C . VAL B 1 52 ? 4.277 -1.598 3.633 1 92.62 52 VAL B C 1
ATOM 1228 O O . VAL B 1 52 ? 5.117 -2.227 2.984 1 92.62 52 VAL B O 1
ATOM 1231 N N . ASN B 1 53 ? 4.359 -1.413 4.957 1 93.38 53 ASN B N 1
ATOM 1232 C CA . ASN B 1 53 ? 5.473 -2.002 5.699 1 93.38 53 ASN B CA 1
ATOM 1233 C C . ASN B 1 53 ? 5.465 -3.523 5.605 1 93.38 53 ASN B C 1
ATOM 1235 O O . ASN B 1 53 ? 6.516 -4.145 5.453 1 93.38 53 ASN B O 1
ATOM 1239 N N . GLU B 1 54 ? 4.281 -4.117 5.785 1 93.69 54 GLU B N 1
ATOM 1240 C CA . GLU B 1 54 ? 4.191 -5.57 5.684 1 93.69 54 GLU B CA 1
ATOM 1241 C C . GLU B 1 54 ? 4.602 -6.055 4.297 1 93.69 54 GLU B C 1
ATOM 1243 O O . GLU B 1 54 ? 5.363 -7.016 4.168 1 93.69 54 GLU B O 1
ATOM 1248 N N . ILE B 1 55 ? 4.145 -5.438 3.27 1 92.62 55 ILE B N 1
ATOM 1249 C CA . ILE B 1 55 ? 4.473 -5.812 1.899 1 92.62 55 ILE B CA 1
ATOM 1250 C C . ILE B 1 55 ? 5.973 -5.645 1.663 1 92.62 55 ILE B C 1
ATOM 1252 O O . ILE B 1 55 ? 6.629 -6.543 1.131 1 92.62 55 ILE B O 1
ATOM 1256 N N . ASN B 1 56 ? 6.551 -4.504 2.041 1 93.56 56 ASN B N 1
ATOM 1257 C CA . ASN B 1 56 ? 7.98 -4.266 1.9 1 93.56 56 ASN B CA 1
ATOM 1258 C C . ASN B 1 56 ? 8.805 -5.34 2.611 1 93.56 56 ASN B C 1
ATOM 1260 O O . ASN B 1 56 ? 9.766 -5.867 2.051 1 93.56 56 ASN B O 1
ATOM 1264 N N . ARG B 1 57 ? 8.352 -5.66 3.787 1 92.12 57 ARG B N 1
ATOM 1265 C CA . ARG B 1 57 ? 9.086 -6.656 4.566 1 92.12 57 ARG B CA 1
ATOM 1266 C C . ARG B 1 57 ? 9.039 -8.023 3.887 1 92.12 57 ARG B C 1
ATOM 1268 O O . ARG B 1 57 ? 10.047 -8.727 3.828 1 92.12 57 ARG B O 1
ATOM 1275 N N . ASP B 1 58 ? 7.887 -8.367 3.406 1 90.12 58 ASP B N 1
ATOM 1276 C CA . ASP B 1 58 ? 7.746 -9.633 2.697 1 90.12 58 ASP B CA 1
ATOM 1277 C C . ASP B 1 58 ? 8.695 -9.703 1.503 1 90.12 58 ASP B C 1
ATOM 1279 O O . ASP B 1 58 ? 9.141 -10.789 1.116 1 90.12 58 ASP B O 1
ATOM 1283 N N . MET B 1 59 ? 8.992 -8.562 0.928 1 90.12 59 MET B N 1
ATOM 1284 C CA . MET B 1 59 ? 9.812 -8.516 -0.28 1 90.12 59 MET B CA 1
ATOM 1285 C C . MET B 1 59 ? 11.266 -8.195 0.059 1 90.12 59 MET B C 1
ATOM 1287 O O . MET B 1 59 ? 12.078 -7.977 -0.836 1 90.12 59 MET B O 1
ATOM 1291 N N . GLY B 1 60 ? 11.578 -8.031 1.383 1 90.81 60 GLY B N 1
ATOM 1292 C CA . GLY B 1 60 ? 12.945 -7.801 1.825 1 90.81 60 GLY B CA 1
ATOM 1293 C C . GLY B 1 60 ? 13.367 -6.348 1.721 1 90.81 60 GLY B C 1
ATOM 1294 O O . GLY B 1 60 ? 14.562 -6.047 1.635 1 90.81 60 GLY B O 1
ATOM 1295 N N . LEU B 1 61 ? 12.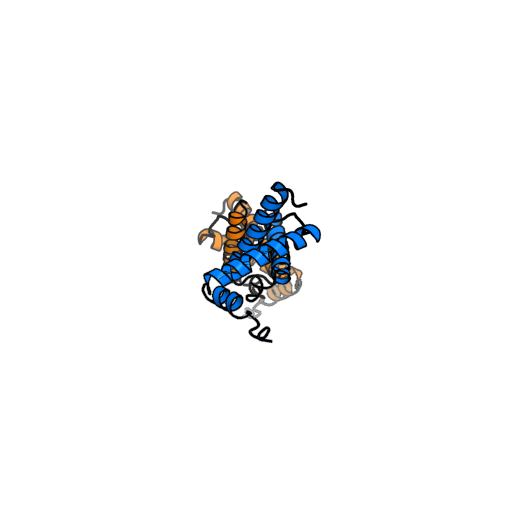438 -5.453 1.596 1 92.31 61 LEU B N 1
ATOM 1296 C CA . LEU B 1 61 ? 12.695 -4.02 1.517 1 92.31 61 LEU B CA 1
ATOM 1297 C C . LEU B 1 61 ? 12.609 -3.375 2.895 1 92.31 61 LEU B C 1
ATOM 1299 O O . LEU B 1 61 ? 12.094 -3.982 3.838 1 92.31 61 LEU B O 1
ATOM 1303 N N . LEU B 1 62 ? 13.055 -2.156 2.979 1 92.88 62 LEU B N 1
ATOM 1304 C CA . LEU B 1 62 ? 12.977 -1.39 4.219 1 92.88 62 LEU B CA 1
ATOM 1305 C C . LEU B 1 62 ? 11.555 -0.911 4.473 1 92.88 62 LEU B C 1
ATOM 1307 O O . LEU B 1 62 ? 10.789 -0.68 3.531 1 92.88 62 LEU B O 1
ATOM 1311 N N . ASP B 1 63 ? 11.211 -0.766 5.707 1 92.5 63 ASP B N 1
ATOM 1312 C CA . ASP B 1 63 ? 9.914 -0.215 6.098 1 92.5 63 ASP B CA 1
ATOM 1313 C C . ASP B 1 63 ? 9.789 1.243 5.664 1 92.5 63 ASP B C 1
ATOM 1315 O O . ASP B 1 63 ? 10.773 1.978 5.633 1 92.5 63 ASP B O 1
ATOM 1319 N N . LEU B 1 64 ? 8.594 1.623 5.105 1 86.81 64 LEU B N 1
ATOM 1320 C CA . LEU B 1 64 ? 8.258 3.008 4.793 1 86.81 64 LEU B CA 1
ATOM 1321 C C . LEU B 1 64 ? 8.43 3.898 6.02 1 86.81 64 LEU B C 1
ATOM 1323 O O . LEU B 1 64 ? 9.031 4.969 5.934 1 86.81 64 LEU B O 1
ATOM 1327 N N . THR B 1 65 ? 7.555 3.713 7.016 1 72.5 65 THR B N 1
ATOM 1328 C CA . THR B 1 65 ? 7.578 4.59 8.18 1 72.5 65 THR B CA 1
ATOM 1329 C C . THR B 1 65 ? 7.805 3.787 9.453 1 72.5 65 THR B C 1
ATOM 1331 O O . THR B 1 65 ? 7.207 2.725 9.641 1 72.5 65 THR B O 1
ATOM 1334 N N . HIS B 1 66 ? 8.859 3.922 10.109 1 59.44 66 HIS B N 1
ATOM 1335 C CA . HIS B 1 66 ? 9.023 3.348 11.438 1 59.44 66 HIS B CA 1
ATOM 1336 C C . HIS B 1 66 ? 8.273 4.156 12.484 1 59.44 66 HIS B C 1
ATOM 1338 O O . HIS B 1 66 ? 7.824 3.605 13.492 1 59.44 66 HIS B O 1
ATOM 1344 N N . GLU B 1 67 ? 8.211 5.473 12.305 1 58.19 67 GLU B N 1
ATOM 1345 C CA . GLU B 1 67 ? 8.094 6.266 13.523 1 58.19 67 GLU B CA 1
ATOM 1346 C C . GLU B 1 67 ? 6.633 6.461 13.914 1 58.19 67 GLU B C 1
ATOM 1348 O O . GLU B 1 67 ? 5.812 6.867 13.086 1 58.19 67 GLU B O 1
ATOM 1353 N N . LEU B 1 68 ? 6.262 5.91 14.883 1 63.25 68 LEU B N 1
ATOM 1354 C CA . LEU B 1 68 ? 5.043 6.168 15.648 1 63.25 68 LEU B CA 1
ATOM 1355 C C . LEU B 1 68 ? 4.875 7.66 15.906 1 63.25 68 LEU B C 1
ATOM 1357 O O . LEU B 1 68 ? 5.84 8.344 16.266 1 63.25 68 LEU B O 1
ATOM 1361 N N . ILE B 1 69 ? 3.805 8.344 15.227 1 76.94 69 ILE B N 1
ATOM 1362 C CA . ILE B 1 69 ? 3.449 9.719 15.531 1 76.94 69 ILE B CA 1
ATOM 1363 C C . ILE B 1 69 ? 3.043 9.836 17 1 76.94 69 ILE B C 1
ATOM 1365 O O . ILE B 1 69 ? 1.977 9.352 17.391 1 76.94 69 ILE B O 1
ATOM 1369 N N . THR B 1 70 ? 3.977 10.273 17.828 1 79.88 70 THR B N 1
ATOM 1370 C CA . THR B 1 70 ? 3.703 10.516 19.234 1 79.88 70 THR B CA 1
ATOM 1371 C C . THR B 1 70 ? 2.721 11.672 19.422 1 79.88 70 THR B C 1
ATOM 1373 O O . THR B 1 70 ? 2.516 12.461 18.484 1 79.88 70 THR B O 1
ATOM 1376 N N . PRO B 1 71 ? 2.156 11.773 20.578 1 83.56 71 PRO B N 1
ATOM 1377 C CA . PRO B 1 71 ? 1.269 12.914 20.828 1 83.56 71 PRO B CA 1
ATOM 1378 C C . PRO B 1 71 ? 1.965 14.258 20.641 1 83.56 71 PRO B C 1
ATOM 1380 O O . PRO B 1 71 ? 1.352 15.211 20.141 1 83.56 71 PRO B O 1
ATOM 1383 N N . ALA B 1 72 ? 3.221 14.336 21.016 1 83.38 72 ALA B N 1
ATOM 1384 C CA . ALA B 1 72 ? 3.963 15.586 20.844 1 83.38 72 ALA B CA 1
ATOM 1385 C C . ALA B 1 72 ? 4.105 15.945 19.375 1 83.38 72 ALA B C 1
ATOM 1387 O O . ALA B 1 72 ? 3.934 17.109 18.984 1 83.38 72 ALA B O 1
ATOM 1388 N N . ILE B 1 73 ? 4.367 14.953 18.547 1 85.44 73 ILE B N 1
ATOM 1389 C CA . ILE B 1 73 ? 4.52 15.164 17.109 1 85.44 73 ILE B CA 1
ATOM 1390 C C . ILE B 1 73 ? 3.166 15.508 16.484 1 85.44 73 ILE B C 1
ATOM 1392 O O . ILE B 1 73 ? 3.074 16.391 15.633 1 85.44 73 ILE B O 1
ATOM 1396 N N . GLN B 1 74 ? 2.184 14.906 17.078 1 88.94 74 GLN B N 1
ATOM 1397 C CA . GLN B 1 74 ? 0.84 15.172 16.578 1 88.94 74 GLN B CA 1
ATOM 1398 C C . GLN B 1 74 ? 0.455 16.641 16.766 1 88.94 74 GLN B C 1
ATOM 1400 O O . GLN B 1 74 ? -0.164 17.25 15.891 1 88.94 74 GLN B O 1
ATOM 1405 N N . GLY B 1 75 ? 0.759 17.109 17.953 1 88.5 75 GLY B N 1
ATOM 1406 C CA . GLY B 1 75 ? 0.486 18.516 18.219 1 88.5 75 GLY B CA 1
ATOM 1407 C C . GLY B 1 75 ? 1.184 19.453 17.25 1 88.5 75 GLY B C 1
ATOM 1408 O O . GLY B 1 75 ? 0.589 20.422 16.781 1 88.5 75 GLY B O 1
ATOM 1409 N N . LYS B 1 76 ? 2.418 19.141 16.969 1 89.75 76 LYS B N 1
ATOM 1410 C CA . LYS B 1 76 ? 3.184 19.969 16.047 1 89.75 76 LYS B CA 1
ATOM 1411 C C . LYS B 1 76 ? 2.617 19.891 14.633 1 89.75 76 LYS B C 1
ATOM 1413 O O . LYS B 1 76 ? 2.553 20.891 13.922 1 89.75 76 LYS B O 1
ATOM 1418 N N . LEU B 1 77 ? 2.17 18.703 14.289 1 91.94 77 LEU B N 1
ATOM 1419 C CA . LEU B 1 77 ? 1.58 18.516 12.969 1 91.94 77 LEU B CA 1
ATOM 1420 C C . LEU B 1 77 ? 0.273 19.297 12.836 1 91.94 77 LEU B C 1
ATOM 1422 O O . LEU B 1 77 ? -0.039 19.828 11.766 1 91.94 77 LEU B O 1
ATOM 1426 N N . ALA B 1 78 ? -0.392 19.344 13.977 1 91.81 78 ALA B N 1
ATOM 1427 C CA . ALA B 1 78 ? -1.651 20.094 13.969 1 91.81 78 ALA B CA 1
ATOM 1428 C C . ALA B 1 78 ? -1.418 21.562 13.656 1 91.81 78 ALA B C 1
ATOM 1430 O O . ALA B 1 78 ? -2.201 22.188 12.93 1 91.81 78 ALA B O 1
ATOM 1431 N N . TYR B 1 79 ? -0.394 22.109 14.242 1 91.44 79 TYR B N 1
ATOM 1432 C CA . TYR B 1 79 ? -0.069 23.516 14 1 91.44 79 TYR B CA 1
ATOM 1433 C C . TYR B 1 79 ? 0.243 23.75 12.523 1 91.44 79 TYR B C 1
ATOM 1435 O O . TYR B 1 79 ? -0.301 24.672 11.906 1 91.44 79 TYR B O 1
ATOM 1443 N N . ILE B 1 80 ? 1.101 22.859 11.953 1 91.69 80 ILE B N 1
ATOM 1444 C CA . ILE B 1 80 ? 1.497 23 10.555 1 91.69 80 ILE B CA 1
ATOM 1445 C C . ILE B 1 80 ? 0.28 22.797 9.648 1 91.69 80 ILE B C 1
ATOM 1447 O O . ILE B 1 80 ? 0.109 23.516 8.664 1 91.69 80 ILE B O 1
ATOM 1451 N N . HIS B 1 81 ? -0.566 21.859 9.945 1 91.69 81 HIS B N 1
ATOM 1452 C CA . HIS B 1 81 ? -1.774 21.594 9.172 1 91.69 81 HIS B CA 1
ATOM 1453 C C . HIS B 1 81 ? -2.697 22.797 9.148 1 91.69 81 HIS B C 1
ATOM 1455 O O . HIS B 1 81 ? -3.24 23.156 8.102 1 91.69 81 HIS B O 1
ATOM 1461 N N . ALA B 1 82 ? -2.844 23.453 10.305 1 90.19 82 ALA B N 1
ATOM 1462 C CA . ALA B 1 82 ? -3.682 24.641 10.391 1 90.19 82 ALA B CA 1
ATOM 1463 C C . ALA B 1 82 ? -3.145 25.766 9.508 1 90.19 82 ALA B C 1
ATOM 1465 O O . ALA B 1 82 ? -3.912 26.453 8.828 1 90.19 82 ALA B O 1
ATOM 1466 N N . LEU B 1 83 ? -1.825 25.922 9.539 1 88.94 83 LEU B N 1
ATOM 1467 C CA . LEU B 1 83 ? -1.19 26.938 8.703 1 88.94 83 LEU B CA 1
ATOM 1468 C C . LEU B 1 83 ? -1.417 26.641 7.223 1 88.94 83 LEU B C 1
ATOM 1470 O O . LEU B 1 83 ? -1.74 27.547 6.449 1 88.94 83 LEU B O 1
ATOM 1474 N N . ALA B 1 84 ? -1.19 25.406 6.859 1 87.56 84 ALA B N 1
ATOM 1475 C CA . ALA B 1 84 ? -1.357 24.984 5.469 1 87.56 84 ALA B CA 1
ATOM 1476 C C . ALA B 1 84 ? -2.791 25.219 5 1 87.56 84 ALA B C 1
ATOM 1478 O O . ALA B 1 84 ? -3.02 25.719 3.896 1 87.56 84 ALA B O 1
ATOM 1479 N N . CYS B 1 85 ? -3.811 24.922 5.824 1 86.94 85 CYS B N 1
ATOM 1480 C CA . CYS B 1 85 ? -5.215 25.094 5.477 1 86.94 85 CYS B CA 1
ATOM 1481 C C . CYS B 1 85 ? -5.555 26.578 5.309 1 86.94 85 CYS B C 1
ATOM 1483 O O . CYS B 1 85 ? -6.301 26.938 4.402 1 86.94 85 CYS B O 1
ATOM 1485 N N . THR B 1 86 ? -5.008 27.359 6.219 1 86.19 86 THR B N 1
ATOM 1486 C CA . THR B 1 86 ? -5.238 28.797 6.137 1 86.19 86 THR B CA 1
ATOM 1487 C C . THR B 1 86 ? -4.656 29.375 4.848 1 86.19 86 THR B C 1
ATOM 1489 O O . THR B 1 86 ? -5.297 30.188 4.176 1 86.19 86 THR B O 1
ATOM 1492 N N . ALA B 1 87 ? -3.49 28.906 4.555 1 85.62 87 ALA B N 1
ATOM 1493 C CA . ALA B 1 87 ? -2.834 29.375 3.338 1 85.62 87 ALA B CA 1
ATOM 1494 C C . ALA B 1 87 ? -3.643 29 2.098 1 85.62 87 ALA B C 1
ATOM 1496 O O . ALA B 1 87 ? -3.773 29.812 1.172 1 85.62 87 ALA B O 1
ATOM 1497 N N . ILE B 1 88 ? -4.156 27.859 2.082 1 81.06 88 ILE B N 1
ATOM 1498 C CA . ILE B 1 88 ? -4.961 27.391 0.956 1 81.06 88 ILE B CA 1
ATOM 1499 C C . ILE B 1 88 ? -6.234 28.234 0.856 1 81.06 88 ILE B C 1
ATOM 1501 O O . ILE B 1 88 ? -6.617 28.672 -0.234 1 81.06 88 ILE B O 1
ATOM 1505 N N . LYS B 1 89 ? -6.855 28.531 1.943 1 81.25 89 LYS B N 1
ATOM 1506 C CA . LYS B 1 89 ? -8.07 29.344 1.955 1 81.25 89 LYS B CA 1
ATOM 1507 C C . LYS B 1 89 ? -7.789 30.766 1.451 1 81.25 89 LYS B C 1
ATOM 1509 O O . LYS B 1 89 ? -8.602 31.344 0.734 1 81.25 89 LYS B O 1
ATOM 1514 N N . LEU B 1 90 ? -6.633 31.234 1.793 1 84.12 90 LEU B N 1
ATOM 1515 C CA . LEU B 1 90 ? -6.262 32.562 1.366 1 84.12 90 LEU B CA 1
ATOM 1516 C C . LEU B 1 90 ? -5.973 32.625 -0.13 1 84.12 90 LEU B C 1
ATOM 1518 O O . LEU B 1 90 ? -6.188 33.625 -0.785 1 84.12 90 LEU B O 1
ATOM 1522 N N . ARG B 1 91 ? -5.488 31.469 -0.587 1 80.31 91 ARG B N 1
ATOM 1523 C CA . ARG B 1 91 ? -5.176 31.406 -2.012 1 80.31 91 ARG B CA 1
ATOM 1524 C C . ARG B 1 91 ? -6.445 31.25 -2.844 1 80.31 91 ARG B C 1
ATOM 1526 O O . ARG B 1 91 ? -6.547 31.812 -3.934 1 80.31 91 ARG B O 1
ATOM 1533 N N . ILE B 1 92 ? -7.309 30.531 -2.307 1 76.06 92 ILE B N 1
ATOM 1534 C CA . ILE B 1 92 ? -8.547 30.266 -3.037 1 76.06 92 ILE B CA 1
ATOM 1535 C C . ILE B 1 92 ? -9.5 31.453 -2.873 1 76.06 92 ILE B C 1
ATOM 1537 O O . ILE B 1 92 ? -10.203 31.828 -3.814 1 76.06 92 ILE B O 1
ATOM 1541 N N . PHE B 1 93 ? -9.492 32.094 -1.646 1 76.12 93 PHE B N 1
ATOM 1542 C CA . PHE B 1 93 ? -10.344 33.25 -1.37 1 76.12 93 PHE B CA 1
ATOM 1543 C C . PHE B 1 93 ? -9.508 34.406 -0.856 1 76.12 93 PHE B C 1
ATOM 1545 O O . PHE B 1 93 ? -9.602 34.781 0.318 1 76.12 93 PHE B O 1
ATOM 1552 N N . PRO B 1 94 ? -8.703 34.875 -1.705 1 67.94 94 PRO B N 1
ATOM 1553 C CA . PRO B 1 94 ? -7.809 35.938 -1.237 1 67.94 94 PRO B CA 1
ATOM 1554 C C . PRO B 1 94 ? -8.555 37.094 -0.589 1 67.94 94 PRO B C 1
ATOM 1556 O O . PRO B 1 94 ? -8.047 37.719 0.343 1 67.94 94 PRO B O 1
ATOM 1559 N N . PHE B 1 95 ? -9.727 37.438 -1.175 1 65.25 95 PHE B N 1
ATOM 1560 C CA . PHE B 1 95 ? -10.453 38.625 -0.747 1 65.25 95 PHE B CA 1
ATOM 1561 C C . PHE B 1 95 ? -11.242 38.344 0.525 1 65.25 95 PHE B C 1
ATOM 1563 O O . PHE B 1 95 ? -11.531 39.25 1.298 1 65.25 95 PHE B O 1
ATOM 1570 N N . ALA B 1 96 ? -11.531 37.219 0.706 1 56 96 ALA B N 1
ATOM 1571 C CA . ALA B 1 96 ? -12.43 36.906 1.814 1 56 96 ALA B CA 1
ATOM 1572 C C . ALA B 1 96 ? -11.797 37.281 3.154 1 56 96 ALA B C 1
ATOM 1574 O O . ALA B 1 96 ? -12.5 37.688 4.082 1 56 96 ALA B O 1
ATOM 1575 N N . LEU B 1 97 ? -10.578 37.125 3.238 1 56.28 97 LEU B N 1
ATOM 1576 C CA . LEU B 1 97 ? -9.961 37.5 4.508 1 56.28 97 LEU B CA 1
ATOM 1577 C C . LEU B 1 97 ? -9.883 39 4.66 1 56.28 97 LEU B C 1
ATOM 1579 O O . LEU B 1 97 ? -9.922 39.531 5.777 1 56.28 97 LEU B O 1
ATOM 1583 N N . SER B 1 98 ? -9.852 39.531 3.557 1 54.5 98 SER B N 1
ATOM 1584 C CA . SER B 1 98 ? -9.836 41 3.641 1 54.5 98 SER B CA 1
ATOM 1585 C C . SER B 1 98 ? -11.125 41.531 4.262 1 54.5 98 SER B C 1
ATOM 1587 O O . SER B 1 98 ? -11.102 42.5 5.027 1 54.5 98 SER B O 1
ATOM 1589 N N . LEU B 1 99 ? -12.148 40.938 3.871 1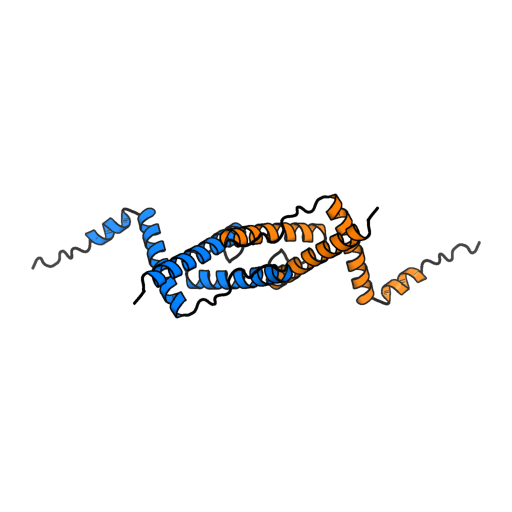 52.5 99 LEU B N 1
ATOM 1590 C CA . LEU B 1 99 ? -13.445 41.5 4.258 1 52.5 99 LEU B CA 1
ATOM 1591 C C . LEU B 1 99 ? -13.719 41.25 5.738 1 52.5 99 LEU B C 1
ATOM 1593 O O . LEU B 1 99 ? -14.367 42.062 6.391 1 52.5 99 LEU B O 1
ATOM 1597 N N . SER B 1 100 ? -13.242 40.156 6.18 1 49.62 100 SER B N 1
ATOM 1598 C CA . SER B 1 100 ? -13.633 39.875 7.559 1 49.62 100 SER B CA 1
ATOM 1599 C C . SER B 1 100 ? -12.883 40.75 8.539 1 49.62 100 SER B C 1
ATOM 1601 O O . SER B 1 100 ? -13.406 41.094 9.602 1 49.62 100 SER B O 1
ATOM 1603 N N . LYS B 1 101 ? -11.656 41.125 8.258 1 50.78 101 LYS B N 1
ATOM 1604 C CA . LYS B 1 101 ? -10.938 42 9.188 1 50.78 101 LYS B CA 1
ATOM 1605 C C . LYS B 1 101 ? -11.5 43.406 9.164 1 50.78 101 LYS B C 1
ATOM 1607 O O . LYS B 1 101 ? -11.195 44.219 10.047 1 50.78 101 LYS B O 1
ATOM 1612 N N . GLY B 1 102 ? -12.172 43.812 8.07 1 44.25 102 GLY B N 1
ATOM 1613 C CA . GLY B 1 102 ? -12.633 45.188 8.039 1 44.25 102 GLY B CA 1
ATOM 1614 C C . GLY B 1 102 ? -13.805 45.438 8.969 1 44.25 102 GLY B C 1
ATOM 1615 O O . GLY B 1 102 ? -14.031 46.594 9.391 1 44.25 102 GLY B O 1
ATOM 1616 N N . GLU B 1 103 ? -14.75 44.594 8.953 1 46.34 103 GLU B N 1
ATOM 1617 C CA . GLU B 1 103 ? -16.031 45.125 9.398 1 46.34 103 GLU B CA 1
ATOM 1618 C C . GLU B 1 103 ? -16.078 45.25 10.922 1 46.34 103 GLU B C 1
ATOM 1620 O O . GLU B 1 103 ? -17.125 45.594 11.484 1 46.34 103 GLU B O 1
ATOM 1625 N N . TRP B 1 104 ? -15.125 44.594 11.656 1 43.19 104 TRP B N 1
ATOM 1626 C CA . TRP B 1 104 ? -15.539 44.562 13.055 1 43.19 104 TRP B CA 1
ATOM 1627 C C . TRP B 1 104 ? -15.414 45.938 13.688 1 43.19 104 TRP B C 1
ATOM 1629 O O . TRP B 1 104 ? -14.43 46.25 14.375 1 43.19 104 TRP B O 1
ATOM 1639 N N . LYS B 1 105 ? -15.266 47 12.922 1 43.28 105 LYS B N 1
ATOM 1640 C CA . LYS B 1 105 ? -15.273 48.281 13.633 1 43.28 105 LYS B CA 1
ATOM 1641 C C . LYS B 1 105 ? -16.609 48.5 14.344 1 43.28 105 LYS B C 1
ATOM 1643 O O . LYS B 1 105 ? -17.656 48.5 13.703 1 43.28 105 LYS B O 1
ATOM 1648 N N . ASN B 1 106 ? -16.781 47.969 15.484 1 40.44 106 ASN B N 1
ATOM 1649 C CA . ASN B 1 106 ? -17.875 48.281 16.391 1 40.44 106 ASN B CA 1
ATOM 1650 C C . ASN B 1 106 ? -18.141 49.812 16.422 1 40.44 106 ASN B C 1
ATOM 1652 O O . ASN B 1 106 ? -17.25 50.562 16.797 1 40.44 106 ASN B O 1
ATOM 1656 N N . PRO B 1 107 ? -19.031 50.344 15.586 1 40.38 107 PRO B N 1
ATOM 1657 C CA . PRO B 1 107 ? -19.391 51.75 15.547 1 40.38 107 PRO B CA 1
ATOM 1658 C C . PRO B 1 107 ? -19.859 52.281 16.891 1 40.38 107 PRO B C 1
ATOM 1660 O O . PRO B 1 107 ? -20.25 53.438 17 1 40.38 107 PRO B O 1
ATOM 1663 N N . GLY B 1 108 ? -20.016 51.312 17.844 1 38.44 108 GLY B N 1
ATOM 1664 C CA . GLY B 1 108 ? -20.812 51.781 18.969 1 38.44 108 GLY B CA 1
ATOM 1665 C C . GLY B 1 108 ? -20.172 52.938 19.719 1 38.44 108 GLY B C 1
ATOM 1666 O O . GLY B 1 108 ? -20.734 53.469 20.672 1 38.44 108 GLY B O 1
ATOM 1667 N N . SER B 1 109 ? -18.82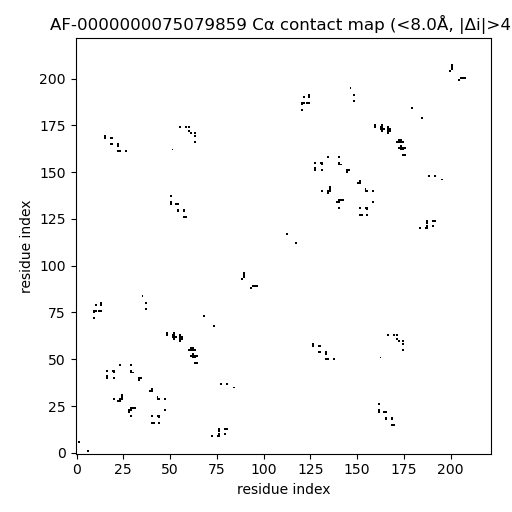8 53.062 19.719 1 37.25 109 SER B N 1
ATOM 1668 C CA . SER B 1 109 ? -18.406 53.875 20.844 1 37.25 109 SER B CA 1
ATOM 1669 C C . SER B 1 109 ? -18.719 55.344 20.609 1 37.25 109 SER B C 1
ATOM 1671 O O . SER B 1 109 ? -17.812 56.156 20.359 1 37.25 109 SER B O 1
ATOM 1673 N N . ILE B 1 110 ? -19.766 55.594 19.781 1 35.59 110 ILE B N 1
ATOM 1674 C CA . ILE B 1 110 ? -20.141 57 19.672 1 35.59 110 ILE B CA 1
ATOM 1675 C C . ILE B 1 110 ? -20.719 57.5 21 1 35.59 110 ILE B C 1
ATOM 1677 O O . ILE B 1 110 ? -21.078 58.656 21.156 1 35.59 110 ILE B O 1
ATOM 1681 N N . SER B 1 111 ? -20.375 56.969 22.172 1 27.44 111 SER B N 1
ATOM 1682 C CA . SER B 1 111 ? -20.891 57.906 23.172 1 27.44 111 SER B CA 1
ATOM 1683 C C . SER B 1 111 ? -20.031 59.156 23.234 1 27.44 111 SER B C 1
ATOM 1685 O O . SER B 1 111 ? -18.812 59.094 23.062 1 27.44 111 SER B O 1
#

Radius of gyration: 27.52 Å; Cα contacts (8 Å, |Δi|>4): 140; chains: 2; bounding box: 38×116×49 Å

Organism: Methylotuvimicrobium buryatense (NCBI:txid95641)